Protein AF-A0A933ZG10-F1 (afdb_monomer_lite)

Structure (mmCIF, N/CA/C/O backbone):
data_AF-A0A933ZG10-F1
#
_entry.id   AF-A0A933ZG10-F1
#
loop_
_atom_site.group_PDB
_atom_site.id
_atom_site.type_symbol
_atom_site.label_atom_id
_atom_site.label_alt_id
_atom_site.label_comp_id
_atom_site.label_asym_id
_atom_site.label_entity_id
_atom_site.label_seq_id
_atom_site.pdbx_PDB_ins_code
_atom_site.Cartn_x
_atom_site.Cartn_y
_atom_site.Cartn_z
_atom_site.occupancy
_atom_site.B_iso_or_equiv
_atom_site.auth_seq_id
_atom_site.auth_comp_id
_atom_site.auth_asym_id
_atom_site.auth_atom_id
_atom_site.pdbx_PDB_model_num
ATOM 1 N N . MET A 1 1 ? -31.449 34.505 27.330 1.00 46.47 1 MET A N 1
ATOM 2 C CA . MET A 1 1 ? -30.554 34.542 26.149 1.00 46.47 1 MET A CA 1
ATOM 3 C C . MET A 1 1 ? -29.946 33.160 25.970 1.00 46.47 1 MET A C 1
ATOM 5 O O . MET A 1 1 ? -29.237 32.698 26.852 1.00 46.47 1 MET A O 1
ATOM 9 N N . SER A 1 2 ? -30.326 32.462 24.899 1.00 42.12 2 SER A N 1
ATOM 10 C CA . SER A 1 2 ? -30.166 31.006 24.764 1.00 42.12 2 SER A CA 1
ATOM 11 C C . SER A 1 2 ? -28.949 30.627 23.894 1.00 42.12 2 SER A C 1
ATOM 13 O O . SER A 1 2 ? -28.817 31.164 22.796 1.00 42.12 2 SER A O 1
ATOM 15 N N . PRO A 1 3 ? -28.085 29.679 24.312 1.00 52.00 3 PRO A N 1
ATOM 16 C CA . PRO A 1 3 ? -26.812 29.354 23.642 1.00 52.00 3 PRO A CA 1
ATOM 17 C C . PRO A 1 3 ? -26.897 28.346 22.471 1.00 52.00 3 PRO A C 1
ATOM 19 O O . PRO A 1 3 ? -25.889 27.752 22.097 1.00 52.00 3 PRO A O 1
ATOM 22 N N . ARG A 1 4 ? -28.069 28.128 21.858 1.00 55.75 4 ARG A N 1
ATOM 23 C CA . ARG A 1 4 ? -28.273 27.048 20.862 1.00 55.75 4 ARG A CA 1
ATOM 24 C C . ARG A 1 4 ? -28.038 27.426 19.388 1.00 55.75 4 ARG A C 1
ATOM 26 O O . ARG A 1 4 ? -28.060 26.544 18.539 1.00 55.75 4 ARG A O 1
ATOM 33 N N . SER A 1 5 ? -27.773 28.688 19.050 1.00 50.97 5 SER A N 1
ATOM 34 C CA . SER A 1 5 ? -27.751 29.150 17.646 1.00 50.97 5 SER A CA 1
ATOM 35 C C . SER A 1 5 ? -26.376 29.163 16.957 1.00 50.97 5 SER A C 1
ATOM 37 O O . SER A 1 5 ? -26.296 29.472 15.773 1.00 50.97 5 SER A O 1
ATOM 39 N N . ARG A 1 6 ? -25.278 28.806 17.641 1.00 54.25 6 ARG A N 1
ATOM 40 C CA . ARG A 1 6 ? -23.911 28.907 17.074 1.00 54.25 6 ARG A CA 1
ATOM 41 C C . ARG A 1 6 ? -23.423 27.664 16.313 1.00 54.25 6 ARG A C 1
ATOM 43 O O . ARG A 1 6 ? -22.343 27.701 15.733 1.00 54.25 6 ARG A O 1
ATOM 50 N N . SER A 1 7 ? -24.195 26.574 16.296 1.00 53.81 7 SER A N 1
ATOM 51 C CA . SER A 1 7 ? -23.757 25.295 15.710 1.00 53.81 7 SER A CA 1
ATOM 52 C C . SER A 1 7 ? -23.990 25.170 14.200 1.00 53.81 7 SER A C 1
ATOM 54 O O . SER A 1 7 ? -23.367 24.323 13.570 1.00 53.81 7 SER A O 1
ATOM 56 N N . LEU A 1 8 ? -24.867 25.983 13.603 1.00 47.81 8 LEU A N 1
ATOM 57 C CA . LEU A 1 8 ? -25.284 25.795 12.204 1.00 47.81 8 LEU A CA 1
ATOM 58 C C . LEU A 1 8 ? -24.439 26.592 11.196 1.00 47.81 8 LEU A C 1
ATOM 60 O O . LEU A 1 8 ? -24.302 26.182 10.048 1.00 47.81 8 LEU A O 1
ATOM 64 N N . ALA A 1 9 ? -23.781 27.675 11.622 1.00 48.12 9 ALA A N 1
ATOM 65 C CA . ALA A 1 9 ? -22.955 28.503 10.735 1.00 48.12 9 ALA A CA 1
ATOM 66 C C . ALA A 1 9 ? -21.606 27.856 10.348 1.00 48.12 9 ALA A C 1
ATOM 68 O O . ALA A 1 9 ? -20.964 28.286 9.395 1.00 48.12 9 ALA A O 1
ATOM 69 N N . ARG A 1 10 ? -21.169 26.807 11.060 1.00 49.53 10 ARG A N 1
ATOM 70 C CA . ARG A 1 10 ? -19.881 26.129 10.815 1.00 49.53 10 ARG A CA 1
ATOM 71 C C . ARG A 1 10 ? -19.940 25.026 9.755 1.00 49.53 10 ARG A C 1
ATOM 73 O O . ARG A 1 10 ? -18.889 24.578 9.312 1.00 49.53 10 ARG A O 1
ATOM 80 N N . HIS A 1 11 ? -21.129 24.610 9.322 1.00 45.16 11 HIS A N 1
ATOM 81 C CA . HIS A 1 11 ? -21.281 23.579 8.287 1.00 45.16 11 HIS A CA 1
ATOM 82 C C . HIS A 1 11 ? -21.498 24.138 6.876 1.00 45.16 11 HIS A C 1
ATOM 84 O O . HIS A 1 11 ? -21.352 23.396 5.913 1.00 45.16 11 HIS A O 1
ATOM 90 N N . LEU A 1 12 ? -21.756 25.442 6.726 1.00 44.94 12 LEU A N 1
ATOM 91 C CA . LEU A 1 12 ? -21.935 26.067 5.408 1.00 44.94 12 LEU A CA 1
ATOM 92 C C . LEU A 1 12 ? -20.636 26.599 4.778 1.00 44.94 12 LEU A C 1
ATOM 94 O O . LEU A 1 12 ? -20.591 26.796 3.571 1.00 44.94 12 LEU A O 1
ATOM 98 N N . ILE A 1 13 ? -19.554 26.765 5.547 1.00 49.66 13 ILE A N 1
ATOM 99 C CA . ILE A 1 13 ? -18.250 27.214 5.014 1.00 49.66 13 ILE A CA 1
ATOM 100 C C . ILE A 1 13 ? -17.412 26.035 4.475 1.00 49.66 13 ILE A C 1
ATOM 102 O O . ILE A 1 13 ? -16.531 26.225 3.644 1.00 49.66 13 ILE A O 1
ATOM 106 N N . ALA A 1 14 ? -17.725 24.796 4.868 1.00 46.31 14 ALA A N 1
ATOM 107 C CA . ALA A 1 14 ? -16.976 23.605 4.455 1.00 46.31 14 ALA A CA 1
ATOM 108 C C . ALA A 1 14 ? -17.297 23.108 3.027 1.00 46.31 14 ALA A C 1
ATOM 110 O O . ALA A 1 14 ? -16.574 22.265 2.508 1.00 46.31 14 ALA A O 1
ATOM 111 N N . ILE A 1 15 ? -18.350 23.623 2.380 1.00 50.34 15 ILE A N 1
ATOM 112 C CA . ILE A 1 15 ? -18.796 23.162 1.048 1.00 50.34 15 ILE A CA 1
ATOM 113 C C . ILE A 1 15 ? -18.269 24.069 -0.085 1.00 50.34 15 ILE A C 1
ATOM 115 O O . ILE A 1 15 ? -18.222 23.658 -1.239 1.00 50.34 15 ILE A O 1
ATOM 119 N N . ALA A 1 16 ? -17.789 25.280 0.220 1.00 47.53 16 ALA A N 1
ATOM 120 C CA . ALA A 1 16 ? -17.303 26.225 -0.794 1.00 47.53 16 ALA A CA 1
ATOM 121 C C . ALA A 1 16 ? -15.825 26.024 -1.202 1.00 47.53 16 ALA A C 1
ATOM 123 O O . ALA A 1 16 ? -15.352 26.690 -2.119 1.00 47.53 16 ALA A O 1
ATOM 124 N N . LEU A 1 17 ? -15.092 25.112 -0.549 1.00 49.31 17 LEU A N 1
ATOM 125 C CA . LEU A 1 17 ? -13.662 24.872 -0.800 1.00 49.31 17 LEU A CA 1
ATOM 126 C C . LEU A 1 17 ? -13.362 23.638 -1.670 1.00 49.31 17 LEU A C 1
ATOM 128 O O . LEU A 1 17 ? -12.199 23.378 -1.963 1.00 49.31 17 LEU A O 1
ATOM 132 N N . SER A 1 18 ? -14.375 22.880 -2.102 1.00 50.66 18 SER A N 1
ATOM 133 C CA . SER A 1 18 ? -14.178 21.653 -2.891 1.00 50.66 18 SER A CA 1
ATOM 134 C C . SER A 1 18 ? -14.266 21.846 -4.410 1.00 50.66 18 SER A C 1
ATOM 136 O O . SER A 1 18 ? -13.887 20.948 -5.154 1.00 50.66 18 SER A O 1
ATOM 138 N N . THR A 1 19 ? -14.730 22.998 -4.906 1.00 51.88 19 THR A N 1
ATOM 139 C CA . THR A 1 19 ? -14.911 23.257 -6.352 1.00 51.88 19 THR A CA 1
ATOM 140 C C . THR A 1 19 ? -13.756 24.007 -7.021 1.00 51.88 19 THR A C 1
ATOM 142 O O . THR A 1 19 ? -13.683 24.028 -8.246 1.00 51.88 19 THR A O 1
ATOM 145 N N . GLY A 1 20 ? -12.814 24.577 -6.261 1.00 47.03 20 GLY A N 1
ATOM 146 C CA . GLY A 1 20 ? -11.653 25.294 -6.814 1.00 47.03 20 GLY A CA 1
ATOM 147 C C . GLY A 1 20 ? -10.488 24.401 -7.268 1.00 47.03 20 GLY A C 1
ATOM 148 O O . GLY A 1 20 ? -9.624 24.861 -8.008 1.00 47.03 20 GLY A O 1
ATOM 149 N N . LEU A 1 21 ? -10.456 23.126 -6.862 1.00 50.06 21 LEU A N 1
ATOM 150 C CA . LEU A 1 21 ? -9.305 22.237 -7.088 1.00 50.06 21 LEU A CA 1
ATOM 151 C C . LEU A 1 21 ? -9.361 21.445 -8.410 1.00 50.06 21 LEU A C 1
ATOM 153 O O . LEU A 1 21 ? -8.430 20.711 -8.721 1.00 50.06 21 LEU A O 1
ATOM 157 N N . VAL A 1 22 ? -10.431 21.566 -9.202 1.00 52.78 22 VAL A N 1
ATOM 158 C CA . VAL A 1 22 ? -10.584 20.776 -10.441 1.00 52.78 22 VAL A CA 1
ATOM 159 C C . VAL A 1 22 ? -9.989 21.488 -11.668 1.00 52.78 22 VAL A C 1
ATOM 161 O O . VAL A 1 22 ? -9.555 20.823 -12.605 1.00 52.78 22 VAL A O 1
ATOM 164 N N . LEU A 1 23 ? -9.868 22.824 -11.666 1.00 50.16 23 LEU A N 1
ATOM 165 C CA . LEU A 1 23 ? -9.347 23.563 -12.832 1.00 50.16 23 LEU A CA 1
ATOM 166 C C . LEU A 1 23 ? -7.811 23.612 -12.939 1.00 50.16 23 LEU A C 1
ATOM 168 O O . LEU A 1 23 ? -7.299 23.864 -14.026 1.00 50.16 23 LEU A O 1
ATOM 172 N N . ALA A 1 24 ? -7.062 23.340 -11.867 1.00 52.91 24 ALA A N 1
ATOM 173 C CA . ALA A 1 24 ? -5.592 23.357 -11.907 1.00 52.91 24 ALA A CA 1
ATOM 174 C C . ALA A 1 24 ? -4.968 22.061 -12.469 1.00 52.91 24 ALA A C 1
ATOM 176 O O . ALA A 1 24 ? -3.786 22.045 -12.801 1.00 52.91 24 ALA A O 1
ATOM 177 N N . ALA A 1 25 ? -5.746 20.982 -12.612 1.00 54.25 25 ALA A N 1
ATOM 178 C CA . ALA A 1 25 ? -5.239 19.686 -13.073 1.00 54.25 25 ALA A CA 1
ATOM 179 C C . ALA A 1 25 ? -5.093 19.574 -14.607 1.00 54.25 25 ALA A C 1
ATOM 181 O O . ALA A 1 25 ? -4.404 18.678 -15.089 1.00 54.25 25 ALA A O 1
ATOM 182 N N . PHE A 1 26 ? -5.702 20.475 -15.390 1.00 55.44 26 PHE A N 1
ATOM 183 C CA . PHE A 1 26 ? -5.676 20.390 -16.859 1.00 55.44 26 PHE A CA 1
ATOM 184 C C . PHE A 1 26 ? -4.447 21.041 -17.511 1.00 55.44 26 PHE A C 1
ATOM 186 O O . PHE A 1 26 ? -4.030 20.600 -18.581 1.00 55.44 26 PHE A O 1
ATOM 193 N N . SER A 1 27 ? -3.802 22.019 -16.866 1.00 56.41 27 SER A N 1
ATOM 194 C CA . SER A 1 27 ? -2.610 22.679 -17.430 1.00 56.41 27 SER A CA 1
ATOM 195 C C . SER A 1 27 ? -1.353 21.796 -17.439 1.00 56.41 27 SER A C 1
ATOM 197 O O . SER A 1 27 ? -0.382 22.135 -18.107 1.00 56.41 27 SER A O 1
ATOM 199 N N . ALA A 1 28 ? -1.364 20.646 -16.755 1.00 58.34 28 ALA A N 1
ATOM 200 C CA . ALA A 1 28 ? -0.235 19.712 -16.714 1.00 58.34 28 ALA A CA 1
ATOM 201 C C . ALA A 1 28 ? -0.198 18.711 -17.891 1.00 58.34 28 ALA A C 1
ATOM 203 O O . ALA A 1 28 ? 0.723 17.904 -17.976 1.00 58.34 28 ALA A O 1
ATOM 204 N N . LEU A 1 29 ? -1.181 18.724 -18.804 1.00 56.28 29 LEU A N 1
ATOM 205 C CA . LEU A 1 29 ? -1.204 17.796 -19.947 1.00 56.28 29 LEU A CA 1
ATOM 206 C C . LEU A 1 29 ? -0.402 18.274 -21.168 1.00 56.28 29 LEU A C 1
ATOM 208 O O . LEU A 1 29 ? -0.157 17.468 -22.063 1.00 56.28 29 LEU A O 1
ATOM 212 N N . ALA A 1 30 ? -0.003 19.547 -21.223 1.00 62.62 30 ALA A N 1
ATOM 213 C CA . ALA A 1 30 ? 0.663 20.114 -22.397 1.00 62.62 30 ALA A CA 1
ATOM 214 C C . ALA A 1 30 ? 2.143 19.710 -22.532 1.00 62.62 30 ALA A C 1
ATOM 216 O O . ALA A 1 30 ? 2.690 19.818 -23.625 1.00 62.62 30 ALA A O 1
ATOM 217 N N . ASP A 1 31 ? 2.764 19.207 -21.461 1.00 63.69 31 ASP A N 1
ATOM 218 C CA . ASP A 1 31 ? 4.185 18.835 -21.430 1.00 63.69 31 ASP A CA 1
ATOM 219 C C . ASP A 1 31 ? 4.359 17.366 -21.019 1.00 63.69 31 ASP A C 1
ATOM 221 O O . ASP A 1 31 ? 5.073 17.016 -20.078 1.00 63.69 31 ASP A O 1
ATOM 225 N N . ARG A 1 32 ? 3.609 16.471 -21.678 1.00 60.62 32 ARG A N 1
ATOM 226 C CA . ARG A 1 32 ? 3.846 15.035 -21.510 1.00 60.62 32 ARG A CA 1
ATOM 227 C C . ARG A 1 32 ? 5.136 14.670 -22.244 1.00 60.62 32 ARG A C 1
ATOM 229 O O . ARG A 1 32 ? 5.211 14.929 -23.448 1.00 60.62 32 ARG A O 1
ATOM 236 N N . PRO A 1 33 ? 6.116 14.036 -21.574 1.00 70.00 33 PRO A N 1
ATOM 237 C CA . PRO A 1 33 ? 7.293 13.516 -22.254 1.00 70.00 33 PRO A CA 1
ATOM 238 C C . PRO A 1 33 ? 6.855 12.625 -23.419 1.00 70.00 33 PRO A C 1
ATOM 240 O O . PRO A 1 33 ? 6.097 11.673 -23.242 1.00 70.00 33 PRO A O 1
ATOM 243 N N . SER A 1 34 ? 7.292 12.981 -24.625 1.00 82.06 34 SER A N 1
ATOM 244 C CA . SER A 1 34 ? 6.838 12.346 -25.865 1.00 82.06 34 SER A CA 1
ATOM 245 C C . SER A 1 34 ? 7.538 11.019 -26.165 1.00 82.06 34 SER A C 1
ATOM 247 O O . SER A 1 34 ? 7.117 10.310 -27.076 1.00 82.06 34 SER A O 1
ATOM 249 N N . SER A 1 35 ? 8.585 10.669 -25.410 1.00 94.94 35 SER A N 1
ATOM 250 C CA . SER A 1 35 ? 9.332 9.419 -25.560 1.00 94.94 35 SER A CA 1
ATOM 251 C C . SER A 1 35 ? 9.267 8.557 -24.302 1.00 94.94 35 SER A C 1
ATOM 253 O O . SER A 1 35 ? 9.292 9.066 -23.177 1.00 94.94 35 SER A O 1
ATOM 255 N N . ASP A 1 36 ? 9.252 7.237 -24.493 1.00 96.62 36 ASP A N 1
ATOM 256 C CA . ASP A 1 36 ? 9.254 6.267 -23.392 1.00 96.62 36 ASP A CA 1
ATOM 257 C C . ASP A 1 36 ? 10.489 6.426 -22.501 1.00 96.62 36 ASP A C 1
ATOM 259 O O . ASP A 1 36 ? 10.386 6.350 -21.277 1.00 96.62 36 ASP A O 1
ATOM 263 N N . ARG A 1 37 ? 11.641 6.776 -23.091 1.00 97.44 37 ARG A N 1
ATOM 264 C CA . ARG A 1 37 ? 12.846 7.159 -22.348 1.00 97.44 37 ARG A CA 1
ATOM 265 C C . ARG A 1 37 ? 12.592 8.315 -21.387 1.00 97.44 37 ARG A C 1
ATOM 267 O O . ARG A 1 37 ? 12.953 8.219 -20.216 1.00 97.44 37 ARG A O 1
ATOM 274 N N . ALA A 1 38 ? 11.999 9.408 -21.868 1.00 96.31 38 ALA A N 1
ATOM 275 C CA . ALA A 1 38 ? 11.756 10.582 -21.041 1.00 96.31 38 ALA A CA 1
ATOM 276 C C . ALA A 1 38 ? 10.789 10.251 -19.890 1.00 96.31 38 ALA A C 1
ATOM 278 O O . ALA A 1 38 ? 11.091 10.583 -18.743 1.00 96.31 38 ALA A O 1
ATOM 279 N N . VAL A 1 39 ? 9.719 9.489 -20.159 1.00 96.06 39 VAL A N 1
ATOM 280 C CA . VAL A 1 39 ? 8.801 8.968 -19.125 1.00 96.06 39 VAL A CA 1
ATOM 281 C C . VAL A 1 39 ? 9.558 8.131 -18.085 1.00 96.06 39 VAL A C 1
ATOM 283 O O . VAL A 1 39 ? 9.482 8.416 -16.890 1.00 96.06 39 VAL A O 1
ATOM 286 N N . ALA A 1 40 ? 10.336 7.133 -18.520 1.00 96.94 40 ALA A N 1
ATOM 287 C CA . ALA A 1 40 ? 11.081 6.245 -17.627 1.00 96.94 40 ALA A CA 1
ATOM 288 C C . ALA A 1 40 ? 12.062 7.023 -16.736 1.00 96.94 40 ALA A C 1
ATOM 290 O O . ALA A 1 40 ? 12.108 6.816 -15.524 1.00 96.94 40 ALA A O 1
ATOM 291 N N . THR A 1 41 ? 12.823 7.961 -17.313 1.00 97.31 41 THR A N 1
ATOM 292 C CA . THR A 1 41 ? 13.775 8.790 -16.554 1.00 97.31 41 THR A CA 1
ATOM 293 C C . THR A 1 41 ? 13.090 9.712 -15.549 1.00 97.31 41 THR A C 1
ATOM 295 O O . THR A 1 41 ? 13.590 9.860 -14.435 1.00 97.31 41 THR A O 1
ATOM 298 N N . GLN A 1 42 ? 11.935 10.286 -15.902 1.00 96.00 42 GLN A N 1
ATOM 299 C CA . GLN A 1 42 ? 11.152 11.122 -14.996 1.00 96.00 42 GLN A CA 1
ATOM 300 C C . GLN A 1 42 ? 10.665 10.313 -13.789 1.00 96.00 42 GLN A C 1
ATOM 302 O O . GLN A 1 42 ? 10.849 10.751 -12.655 1.00 96.00 42 GLN A O 1
ATOM 307 N N . ILE A 1 43 ? 10.104 9.120 -14.019 1.00 96.19 43 ILE A N 1
ATOM 308 C CA . ILE A 1 43 ? 9.655 8.223 -12.945 1.00 96.19 43 ILE A CA 1
ATOM 309 C C . ILE A 1 43 ? 10.834 7.822 -12.048 1.00 96.19 43 ILE A C 1
ATOM 311 O O . ILE A 1 43 ? 10.736 7.885 -10.824 1.00 96.19 43 ILE A O 1
ATOM 315 N N . LEU A 1 44 ? 11.978 7.454 -12.635 1.00 97.12 44 LEU A N 1
ATOM 316 C CA . LEU A 1 44 ? 13.173 7.092 -11.868 1.00 97.12 44 LEU A CA 1
ATOM 317 C C . LEU A 1 44 ? 13.695 8.254 -11.011 1.00 97.12 44 LEU A C 1
ATOM 319 O O . LEU A 1 44 ? 14.122 8.020 -9.882 1.00 97.12 44 LEU A O 1
ATOM 323 N N . ALA A 1 45 ? 13.646 9.490 -11.516 1.00 96.31 45 ALA A N 1
ATOM 324 C CA . ALA A 1 45 ? 14.043 10.679 -10.762 1.00 96.31 45 ALA A CA 1
ATOM 325 C C . ALA A 1 45 ? 13.077 10.988 -9.605 1.00 96.31 45 ALA A C 1
ATOM 327 O O . ALA A 1 45 ? 13.523 11.344 -8.511 1.00 96.31 45 ALA A O 1
ATOM 328 N N . GLN A 1 46 ? 11.769 10.809 -9.821 1.00 95.25 46 GLN A N 1
ATOM 329 C CA . GLN A 1 46 ? 10.755 10.926 -8.768 1.00 95.25 46 GLN A CA 1
ATOM 330 C C . GLN A 1 46 ? 11.018 9.905 -7.653 1.00 95.25 46 GLN A C 1
ATOM 332 O O . GLN A 1 46 ? 11.243 10.295 -6.510 1.00 95.25 46 GLN A O 1
ATOM 337 N N . LEU A 1 47 ? 11.142 8.619 -8.004 1.00 95.56 47 LEU A N 1
ATOM 338 C CA . LEU A 1 47 ? 11.396 7.537 -7.043 1.00 95.56 47 LEU A CA 1
ATOM 339 C C . LEU A 1 47 ? 12.743 7.662 -6.315 1.00 95.56 47 LEU A C 1
ATOM 341 O O . LEU A 1 47 ? 12.890 7.156 -5.208 1.00 95.56 47 LEU A O 1
ATOM 345 N N . GLN A 1 48 ? 13.741 8.309 -6.921 1.00 95.06 48 GLN A N 1
ATOM 346 C CA . GLN A 1 48 ? 15.025 8.574 -6.267 1.00 95.06 48 GLN A CA 1
ATOM 347 C C . GLN A 1 48 ? 14.948 9.719 -5.246 1.00 95.06 48 GLN A C 1
ATOM 349 O O . GLN A 1 48 ? 15.738 9.744 -4.302 1.00 95.06 48 GLN A O 1
ATOM 354 N N . SER A 1 49 ? 14.027 10.665 -5.437 1.00 93.00 49 SER A N 1
ATOM 355 C CA . SER A 1 49 ? 13.831 11.798 -4.524 1.00 93.00 49 SER A CA 1
ATOM 356 C C . SER A 1 49 ? 13.058 11.391 -3.264 1.00 93.00 49 SER A C 1
ATOM 358 O O . SER A 1 49 ? 13.216 12.007 -2.207 1.00 93.00 49 SER A O 1
ATOM 360 N N . ASP A 1 50 ? 12.272 10.320 -3.355 1.00 88.25 50 ASP A N 1
ATOM 361 C CA . ASP A 1 50 ? 11.501 9.786 -2.242 1.00 88.25 50 ASP A CA 1
ATOM 362 C C . ASP A 1 50 ? 12.392 8.976 -1.288 1.00 88.25 50 ASP A C 1
ATOM 364 O O . ASP A 1 50 ? 12.752 7.826 -1.529 1.00 88.25 50 ASP A O 1
ATOM 368 N N . SER A 1 51 ? 12.700 9.552 -0.125 1.00 79.69 51 SER A N 1
ATOM 369 C CA . SER A 1 51 ? 13.433 8.892 0.976 1.00 79.69 51 SER A CA 1
ATOM 370 C C . SER A 1 51 ? 12.545 7.941 1.805 1.00 79.69 51 SER A C 1
ATOM 372 O O . SER A 1 51 ? 12.748 7.733 3.001 1.00 79.69 51 SER A O 1
ATOM 374 N N . SER A 1 52 ? 11.538 7.356 1.156 1.00 84.94 52 SER A N 1
ATOM 375 C CA . SER A 1 52 ? 10.492 6.540 1.768 1.00 84.94 52 SER A CA 1
ATOM 376 C C . SER A 1 52 ? 11.015 5.164 2.224 1.00 84.94 52 SER A C 1
ATOM 378 O O . SER A 1 52 ? 11.892 4.590 1.570 1.00 84.94 52 SER A O 1
ATOM 380 N N . PRO A 1 53 ? 10.445 4.552 3.288 1.00 90.06 53 PRO A N 1
ATOM 381 C CA . PRO A 1 53 ? 10.707 3.151 3.663 1.00 90.06 53 PRO A CA 1
ATOM 382 C C . PRO A 1 53 ? 10.450 2.141 2.528 1.00 90.06 53 PRO A C 1
ATOM 384 O O . PRO A 1 53 ? 10.878 0.991 2.605 1.00 90.06 53 PRO A O 1
ATOM 387 N N . VAL A 1 54 ? 9.774 2.575 1.464 1.00 93.75 54 VAL A N 1
ATOM 388 C CA . VAL A 1 54 ? 9.456 1.814 0.253 1.00 93.75 54 VAL A CA 1
ATOM 389 C C . VAL A 1 54 ? 10.676 1.617 -0.671 1.00 93.75 54 VAL A C 1
ATOM 391 O O . VAL A 1 54 ? 10.649 0.749 -1.544 1.00 93.75 54 VAL A O 1
ATOM 394 N N . ALA A 1 55 ? 11.780 2.348 -0.455 1.00 94.56 55 ALA A N 1
ATOM 395 C CA . ALA A 1 55 ? 12.968 2.330 -1.318 1.00 94.56 55 ALA A CA 1
ATOM 396 C C . ALA A 1 55 ? 13.541 0.921 -1.578 1.00 94.56 55 ALA A C 1
ATOM 398 O O . ALA A 1 55 ? 13.976 0.613 -2.688 1.00 94.56 55 ALA A O 1
ATOM 399 N N . SER A 1 56 ? 13.515 0.033 -0.578 1.00 95.19 56 SER A N 1
ATOM 400 C CA . SER A 1 56 ? 14.003 -1.344 -0.730 1.00 95.19 56 SER A CA 1
ATOM 401 C C . SER A 1 56 ? 13.085 -2.206 -1.604 1.00 95.19 56 SER A C 1
ATOM 403 O O . SER A 1 56 ? 13.577 -3.028 -2.377 1.00 95.19 56 SER A O 1
ATOM 405 N N . ALA A 1 57 ? 11.767 -1.996 -1.536 1.00 96.38 57 ALA A N 1
ATOM 406 C CA . ALA A 1 57 ? 10.786 -2.741 -2.320 1.00 96.38 57 ALA A CA 1
ATOM 407 C C . ALA A 1 57 ? 10.865 -2.394 -3.816 1.00 96.38 57 ALA A C 1
ATOM 409 O O . ALA A 1 57 ? 10.724 -3.271 -4.668 1.00 96.38 57 ALA A O 1
ATOM 410 N N . VAL A 1 58 ? 11.164 -1.133 -4.141 1.00 97.38 58 VAL A N 1
ATOM 411 C CA . VAL A 1 58 ? 11.296 -0.657 -5.531 1.00 97.38 58 VAL A CA 1
ATOM 412 C C . VAL A 1 58 ? 12.701 -0.831 -6.114 1.00 97.38 58 VAL A C 1
ATOM 414 O O . VAL A 1 58 ? 12.917 -0.568 -7.298 1.00 97.38 58 VAL A O 1
ATOM 417 N N . ALA A 1 59 ? 13.675 -1.302 -5.331 1.00 96.62 59 ALA A N 1
ATOM 418 C CA . ALA A 1 59 ? 15.070 -1.406 -5.765 1.00 96.62 59 ALA A CA 1
ATOM 419 C C . ALA A 1 59 ? 15.245 -2.300 -7.005 1.00 96.62 59 ALA A C 1
ATOM 421 O O . ALA A 1 59 ? 15.969 -1.952 -7.935 1.00 96.62 59 ALA A O 1
ATOM 422 N N . ARG A 1 60 ? 14.555 -3.445 -7.054 1.00 97.62 60 ARG A N 1
ATOM 423 C CA . ARG A 1 60 ? 14.620 -4.352 -8.208 1.00 97.62 60 ARG A CA 1
ATOM 424 C C . ARG A 1 60 ? 14.064 -3.714 -9.493 1.00 97.62 60 ARG A C 1
ATOM 426 O O . ARG A 1 60 ? 14.834 -3.618 -10.445 1.00 97.62 60 ARG A O 1
ATOM 433 N N . PRO A 1 61 ? 12.791 -3.279 -9.561 1.00 97.88 61 PRO A N 1
ATOM 434 C CA . PRO A 1 61 ? 12.242 -2.730 -10.802 1.00 97.88 61 PRO A CA 1
ATOM 435 C C . PRO A 1 61 ? 12.961 -1.445 -11.247 1.00 97.88 61 PRO A C 1
ATOM 437 O O . PRO A 1 61 ? 13.196 -1.264 -12.439 1.00 97.88 61 PRO A O 1
ATOM 440 N N . THR A 1 62 ? 13.426 -0.602 -10.315 1.00 97.81 62 THR A N 1
ATOM 441 C CA . THR A 1 62 ? 14.237 0.580 -10.672 1.00 97.81 62 THR A CA 1
ATOM 442 C C . THR A 1 62 ? 15.599 0.211 -11.271 1.00 97.81 62 THR A C 1
ATOM 444 O O . THR A 1 62 ? 16.054 0.874 -12.204 1.00 97.81 62 THR A O 1
ATOM 447 N N . ASN A 1 63 ? 16.250 -0.854 -10.794 1.00 98.12 63 ASN A N 1
ATOM 448 C CA . ASN A 1 63 ? 17.496 -1.346 -11.387 1.00 98.12 63 ASN A CA 1
ATOM 449 C C . ASN A 1 63 ? 17.278 -1.942 -12.786 1.00 98.12 63 ASN A C 1
ATOM 451 O O . ASN A 1 63 ? 18.071 -1.663 -13.684 1.00 98.12 63 ASN A O 1
ATOM 455 N N . GLU A 1 64 ? 16.199 -2.701 -12.992 1.00 98.44 64 GLU A N 1
ATOM 456 C CA . GLU A 1 64 ? 15.846 -3.257 -14.308 1.00 98.44 64 GLU A CA 1
ATOM 457 C C . GLU A 1 64 ? 15.535 -2.156 -15.330 1.00 98.44 64 GLU A C 1
ATOM 459 O O . GLU A 1 64 ? 16.034 -2.196 -16.456 1.00 98.44 64 GLU A O 1
ATOM 464 N N . ALA A 1 65 ? 14.803 -1.113 -14.923 1.00 98.25 65 ALA A N 1
ATOM 465 C CA . ALA A 1 65 ? 14.543 0.054 -15.764 1.00 98.25 65 ALA A CA 1
ATOM 466 C C . ALA A 1 65 ? 15.847 0.746 -16.205 1.00 98.25 65 ALA A C 1
ATOM 468 O O . ALA A 1 65 ? 16.045 1.011 -17.392 1.00 98.25 65 ALA A O 1
ATOM 469 N N . ARG A 1 66 ? 16.786 0.983 -15.274 1.00 98.50 66 ARG A N 1
ATOM 470 C CA . ARG A 1 66 ? 18.106 1.562 -15.597 1.00 98.50 66 ARG A CA 1
ATOM 471 C C . ARG A 1 66 ? 18.922 0.657 -16.523 1.00 98.50 66 ARG A C 1
ATOM 473 O O . ARG A 1 66 ? 19.560 1.151 -17.449 1.00 98.50 66 ARG A O 1
ATOM 480 N N . ALA A 1 67 ? 18.894 -0.656 -16.300 1.00 98.50 67 ALA A N 1
ATOM 481 C CA . ALA A 1 67 ? 19.596 -1.620 -17.143 1.00 98.50 67 ALA A CA 1
ATOM 482 C C . ALA A 1 67 ? 19.011 -1.681 -18.566 1.00 98.50 67 ALA A C 1
ATOM 484 O O . ALA A 1 67 ? 19.755 -1.828 -19.536 1.00 98.50 67 ALA A O 1
ATOM 485 N N . ALA A 1 68 ? 17.691 -1.554 -18.714 1.00 98.38 68 ALA A N 1
ATOM 486 C CA . ALA A 1 68 ? 17.038 -1.446 -20.015 1.00 98.38 68 ALA A CA 1
ATOM 487 C C . ALA A 1 68 ? 17.438 -0.153 -20.749 1.00 98.38 68 ALA A C 1
ATOM 489 O O . ALA A 1 68 ? 17.822 -0.235 -21.914 1.00 98.38 68 ALA A O 1
ATOM 490 N N . LEU A 1 69 ? 17.478 0.999 -20.063 1.00 98.50 69 LEU A N 1
ATOM 491 C CA . LEU A 1 69 ? 17.972 2.262 -20.640 1.00 98.50 69 LEU A CA 1
ATOM 492 C C . LEU A 1 69 ? 1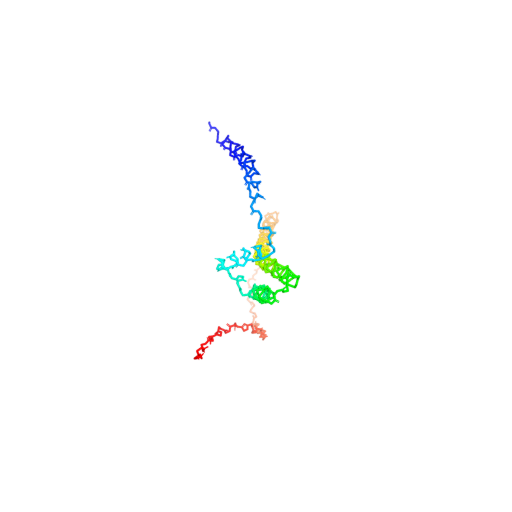9.429 2.163 -21.109 1.00 98.50 69 LEU A C 1
ATOM 494 O O . LEU A 1 69 ? 19.739 2.559 -22.227 1.00 98.50 69 LEU A O 1
ATOM 498 N N . ALA A 1 70 ? 20.311 1.568 -20.302 1.00 98.50 70 ALA A N 1
ATOM 499 C CA . ALA A 1 70 ? 21.708 1.375 -20.688 1.00 98.50 70 ALA A CA 1
ATOM 500 C C . ALA A 1 70 ? 21.849 0.475 -21.932 1.00 98.50 70 ALA A C 1
ATOM 502 O O . ALA A 1 70 ? 22.694 0.713 -22.794 1.00 98.50 70 ALA A O 1
ATOM 503 N N . ARG A 1 71 ? 21.004 -0.558 -22.062 1.00 98.50 71 ARG A N 1
ATOM 504 C CA . ARG A 1 71 ? 20.956 -1.385 -23.277 1.00 98.50 71 ARG A CA 1
ATOM 505 C C . ARG A 1 71 ? 20.403 -0.613 -24.475 1.00 98.50 71 ARG A C 1
ATOM 507 O O . ARG A 1 71 ? 20.914 -0.804 -25.575 1.00 98.50 71 ARG A O 1
ATOM 514 N N . ALA A 1 72 ? 19.407 0.250 -24.272 1.00 98.12 72 ALA A N 1
ATOM 515 C CA . ALA A 1 72 ? 18.887 1.118 -25.325 1.00 98.12 72 ALA A CA 1
ATOM 516 C C . ALA A 1 72 ? 19.981 2.058 -25.854 1.00 98.12 72 ALA A C 1
ATOM 518 O O . ALA A 1 72 ? 20.158 2.156 -27.064 1.00 98.12 72 ALA A O 1
ATOM 519 N N . ASP A 1 73 ? 20.779 2.660 -24.964 1.00 98.19 73 ASP A N 1
ATOM 520 C CA . ASP A 1 73 ? 21.924 3.503 -25.336 1.00 98.19 73 ASP A CA 1
ATOM 521 C C . ASP A 1 73 ? 22.943 2.749 -26.201 1.00 98.19 73 ASP A C 1
ATOM 523 O O . ASP A 1 73 ? 23.396 3.260 -27.228 1.00 98.19 73 ASP A O 1
ATOM 527 N N . ASN A 1 74 ? 23.250 1.500 -25.841 1.00 98.38 74 ASN A N 1
ATOM 528 C CA . ASN A 1 74 ? 24.138 0.652 -26.638 1.00 98.38 74 ASN A CA 1
ATOM 529 C C . ASN A 1 74 ? 23.552 0.331 -28.025 1.00 98.38 74 ASN A C 1
ATOM 531 O O . ASN A 1 74 ? 24.291 0.334 -29.008 1.00 98.38 74 ASN A O 1
ATOM 535 N N . ALA A 1 75 ? 22.241 0.088 -28.124 1.00 97.88 75 ALA A N 1
ATOM 536 C CA . ALA A 1 75 ? 21.569 -0.158 -29.402 1.00 97.88 75 ALA A CA 1
ATOM 537 C C . ALA A 1 75 ? 21.561 1.091 -30.305 1.00 97.88 75 ALA A C 1
ATOM 539 O O . ALA A 1 75 ? 21.783 0.983 -31.511 1.00 97.88 75 ALA A O 1
ATOM 540 N N . VAL A 1 76 ? 21.390 2.289 -29.728 1.00 97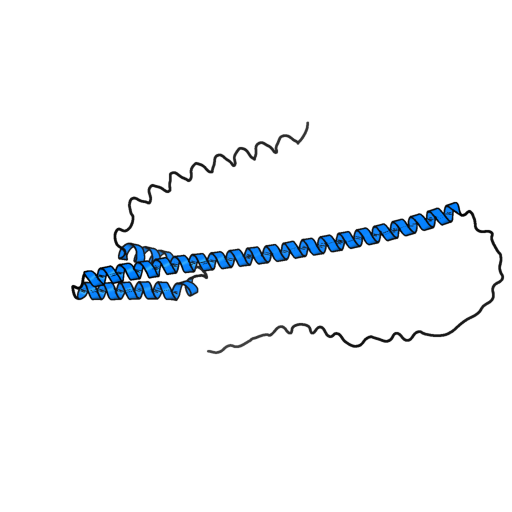.94 76 VAL A N 1
ATOM 541 C CA . VAL A 1 76 ? 21.545 3.559 -30.462 1.00 97.94 76 VAL A CA 1
ATOM 542 C C . VAL A 1 76 ? 22.970 3.693 -30.997 1.00 97.94 76 VAL A C 1
ATOM 544 O O . VAL A 1 76 ? 23.154 4.006 -32.173 1.00 97.94 76 VAL A O 1
ATOM 547 N N . ALA A 1 77 ? 23.978 3.410 -30.166 1.00 98.06 77 ALA A N 1
ATOM 548 C CA . ALA A 1 77 ? 25.383 3.489 -30.560 1.00 98.06 77 ALA A CA 1
ATOM 549 C C . ALA A 1 77 ? 25.754 2.498 -31.680 1.00 98.06 77 ALA A C 1
ATOM 551 O O . ALA A 1 77 ? 26.621 2.803 -32.497 1.00 98.06 77 ALA A O 1
ATOM 552 N N . SER A 1 78 ? 25.087 1.341 -31.759 1.00 98.31 78 SER A N 1
ATOM 553 C CA . SER A 1 78 ? 25.274 0.369 -32.845 1.00 98.31 78 SER A CA 1
ATOM 554 C C . SER A 1 78 ? 24.420 0.644 -34.090 1.00 98.31 78 SER A C 1
ATOM 556 O O . SER A 1 78 ? 24.489 -0.124 -35.047 1.00 98.31 78 SER A O 1
ATOM 558 N N . GLY A 1 79 ? 23.600 1.702 -34.093 1.00 98.00 79 GLY A N 1
ATOM 559 C CA . GLY A 1 79 ? 22.703 2.045 -35.202 1.00 98.00 79 GLY A CA 1
ATOM 560 C C . GLY A 1 79 ? 21.409 1.220 -35.269 1.00 98.00 79 GLY A C 1
ATOM 561 O O . GLY A 1 79 ? 20.667 1.335 -36.244 1.00 98.00 79 GLY A O 1
ATOM 562 N N . ASP A 1 80 ? 21.102 0.417 -34.246 1.00 98.38 80 ASP A N 1
ATOM 563 C CA . ASP A 1 80 ? 19.876 -0.386 -34.166 1.00 98.38 80 ASP A CA 1
ATOM 564 C C . ASP A 1 80 ? 18.745 0.402 -33.483 1.00 98.38 80 ASP A C 1
ATOM 566 O O . ASP A 1 80 ? 18.405 0.219 -32.309 1.00 98.38 80 ASP A O 1
ATOM 570 N N . ALA A 1 81 ? 18.153 1.323 -34.245 1.00 96.94 81 ALA A N 1
ATOM 571 C CA . ALA A 1 81 ? 17.115 2.224 -33.747 1.00 96.94 81 ALA A CA 1
ATOM 572 C C . ALA A 1 81 ? 15.811 1.508 -33.346 1.00 96.94 81 ALA A C 1
ATOM 574 O O . ALA A 1 81 ? 15.073 2.008 -32.494 1.00 96.94 81 ALA A O 1
ATOM 575 N N . VAL A 1 82 ? 15.499 0.358 -33.956 1.00 97.44 82 VAL A N 1
ATOM 576 C CA . VAL A 1 82 ? 14.277 -0.400 -33.642 1.00 97.44 82 VAL A CA 1
ATOM 577 C C . VAL A 1 82 ? 14.417 -1.055 -32.274 1.00 97.44 82 VAL A C 1
ATOM 579 O O . VAL A 1 82 ? 13.541 -0.888 -31.425 1.00 97.44 82 VAL A O 1
ATOM 582 N N . ASN A 1 83 ? 15.534 -1.741 -32.029 1.00 97.75 83 ASN A N 1
ATOM 583 C CA . ASN A 1 83 ? 15.799 -2.366 -30.738 1.00 97.75 83 ASN A CA 1
ATOM 584 C C . ASN A 1 83 ? 15.941 -1.327 -29.615 1.00 97.75 83 ASN A C 1
ATOM 586 O O . ASN A 1 83 ? 15.413 -1.532 -28.524 1.00 97.75 83 ASN A O 1
ATOM 590 N N . ALA A 1 84 ? 16.567 -0.176 -29.891 1.00 97.94 84 ALA A N 1
ATOM 591 C CA . ALA A 1 84 ? 16.637 0.930 -28.937 1.00 97.94 84 ALA A CA 1
ATOM 592 C C . ALA A 1 84 ? 15.244 1.358 -28.444 1.00 97.94 84 ALA A C 1
ATOM 594 O O . ALA A 1 84 ? 15.016 1.410 -27.239 1.00 97.94 84 ALA A 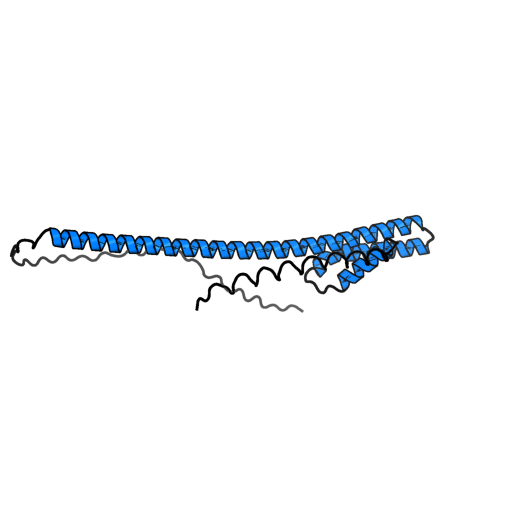O 1
ATOM 595 N N . ARG A 1 85 ? 14.284 1.574 -29.357 1.00 97.06 85 ARG A N 1
ATOM 596 C CA . ARG A 1 85 ? 12.902 1.943 -28.994 1.00 97.06 85 ARG A CA 1
ATOM 597 C C . ARG A 1 85 ? 12.195 0.865 -28.170 1.00 97.06 85 ARG A C 1
ATOM 599 O O . ARG A 1 85 ? 11.500 1.197 -27.216 1.00 97.06 85 ARG A O 1
ATOM 606 N N . LEU A 1 86 ? 12.383 -0.415 -28.501 1.00 97.81 86 LEU A N 1
ATOM 607 C CA . LEU A 1 86 ? 11.812 -1.521 -27.717 1.00 97.81 86 LEU A CA 1
ATOM 608 C C . LEU A 1 86 ? 12.379 -1.554 -26.290 1.00 97.81 86 LEU A C 1
ATOM 610 O O . LEU A 1 86 ? 11.638 -1.772 -25.333 1.00 97.81 86 LEU A O 1
ATOM 614 N N . LEU A 1 87 ? 13.682 -1.310 -26.136 1.00 98.31 87 LEU A N 1
ATOM 615 C CA . LEU A 1 87 ? 14.344 -1.256 -24.833 1.00 98.31 87 LEU A CA 1
ATOM 616 C C . LEU A 1 87 ? 13.938 -0.018 -24.020 1.00 98.31 87 LEU A C 1
ATOM 618 O O . LEU A 1 87 ? 13.817 -0.119 -22.800 1.00 98.31 87 LEU A O 1
ATOM 622 N N . GLU A 1 88 ? 13.683 1.122 -24.667 1.00 98.00 88 GLU A N 1
ATOM 623 C CA . GLU A 1 88 ? 13.098 2.307 -24.022 1.00 98.00 88 GLU A CA 1
ATOM 624 C C . GLU A 1 88 ? 11.672 2.033 -23.520 1.00 98.00 88 GLU A C 1
ATOM 626 O O . GLU A 1 88 ? 11.360 2.362 -22.374 1.00 98.00 88 GLU A O 1
ATOM 631 N N . GLY A 1 89 ? 10.838 1.365 -24.325 1.00 96.75 89 GLY A N 1
ATOM 632 C CA . GLY A 1 89 ? 9.509 0.905 -23.906 1.00 96.75 89 GLY A CA 1
ATOM 633 C C . GLY A 1 89 ? 9.576 -0.047 -22.707 1.00 96.75 89 GLY A C 1
ATOM 634 O O . GLY A 1 89 ? 8.900 0.166 -21.703 1.00 96.75 89 GLY A O 1
ATOM 635 N N . LEU A 1 90 ? 10.479 -1.033 -22.745 1.00 98.38 90 LEU A N 1
ATOM 636 C CA . LEU A 1 90 ? 10.712 -1.947 -21.622 1.00 98.38 90 LEU A CA 1
ATOM 637 C C . LEU A 1 90 ? 11.175 -1.205 -20.356 1.00 98.38 90 LEU A C 1
ATOM 639 O O . LEU A 1 90 ? 10.753 -1.534 -19.249 1.00 98.38 90 LEU A O 1
ATOM 643 N N . ALA A 1 91 ? 12.045 -0.201 -20.495 1.00 98.19 91 ALA A N 1
ATOM 644 C CA . ALA A 1 91 ? 12.483 0.611 -19.363 1.00 98.19 91 ALA A CA 1
ATOM 645 C C . ALA A 1 91 ? 11.318 1.362 -18.711 1.00 98.19 91 ALA A C 1
ATOM 647 O O . ALA A 1 91 ? 11.251 1.443 -17.482 1.00 98.19 91 ALA A O 1
ATOM 648 N N . ARG A 1 92 ? 10.398 1.888 -19.526 1.00 97.81 92 ARG A N 1
ATOM 649 C CA . ARG A 1 92 ? 9.176 2.533 -19.049 1.00 97.81 92 ARG A CA 1
ATOM 650 C C . ARG A 1 92 ? 8.284 1.557 -18.288 1.00 97.81 92 ARG A C 1
ATOM 652 O O . ARG A 1 92 ? 7.871 1.895 -17.185 1.00 97.81 92 ARG A O 1
ATOM 659 N N . GLU A 1 93 ? 8.041 0.359 -18.814 1.00 98.50 93 GLU A N 1
ATOM 660 C CA . GLU A 1 93 ? 7.228 -0.658 -18.128 1.00 98.50 93 GLU A CA 1
ATOM 661 C C . GLU A 1 93 ? 7.810 -1.031 -16.755 1.00 98.50 93 GLU A C 1
ATOM 663 O O . GLU A 1 93 ? 7.085 -1.097 -15.762 1.00 98.50 93 GLU A O 1
ATOM 668 N N . TRP A 1 94 ? 9.133 -1.204 -16.653 1.00 98.50 94 TRP A N 1
ATOM 669 C CA . TRP A 1 94 ? 9.789 -1.448 -15.362 1.00 98.50 94 TRP A CA 1
ATOM 670 C C . TRP A 1 94 ? 9.676 -0.262 -14.399 1.00 98.50 94 TRP A C 1
ATOM 672 O O . TRP A 1 94 ? 9.530 -0.464 -13.191 1.00 98.50 94 TRP A O 1
ATOM 682 N N . ALA A 1 95 ? 9.744 0.968 -14.910 1.00 98.06 95 ALA A N 1
ATOM 683 C CA . ALA A 1 95 ? 9.569 2.167 -14.101 1.00 98.06 95 ALA A CA 1
ATOM 684 C C . ALA A 1 95 ? 8.120 2.300 -13.593 1.00 98.06 95 ALA A C 1
ATOM 686 O O . ALA A 1 95 ? 7.912 2.573 -12.413 1.00 98.06 95 ALA A O 1
ATOM 687 N N . GLU A 1 96 ? 7.121 2.038 -14.438 1.00 97.62 96 GLU A N 1
ATOM 688 C CA . GLU A 1 96 ? 5.705 1.996 -14.045 1.00 97.62 96 GLU A CA 1
ATOM 689 C C . GLU A 1 96 ? 5.451 0.887 -13.007 1.00 97.62 96 GLU A C 1
ATOM 691 O O . GLU A 1 96 ? 4.828 1.140 -11.974 1.00 97.62 96 GLU A O 1
ATOM 696 N N . LEU A 1 97 ? 6.046 -0.299 -13.185 1.00 98.25 97 LEU A N 1
ATOM 697 C CA . LEU A 1 97 ? 5.988 -1.372 -12.188 1.00 98.25 97 LEU A CA 1
ATOM 698 C C . LEU A 1 97 ? 6.594 -0.950 -10.841 1.00 98.25 97 LEU A C 1
ATOM 700 O O . LEU A 1 97 ? 6.074 -1.331 -9.793 1.00 98.25 97 LEU A O 1
ATOM 704 N N . ALA A 1 98 ? 7.674 -0.162 -10.831 1.00 97.44 98 ALA A N 1
ATOM 705 C CA . ALA A 1 98 ? 8.225 0.374 -9.587 1.00 97.44 98 ALA A CA 1
ATOM 706 C C . ALA A 1 98 ? 7.218 1.281 -8.856 1.00 97.44 98 ALA A C 1
ATOM 708 O O . ALA A 1 98 ? 7.100 1.189 -7.634 1.00 97.44 98 ALA A O 1
ATOM 709 N N . VAL A 1 99 ? 6.458 2.105 -9.588 1.00 97.25 99 VAL A N 1
ATOM 710 C CA . VAL A 1 99 ? 5.391 2.949 -9.020 1.00 97.25 99 VAL A CA 1
ATOM 711 C C . VAL A 1 99 ? 4.260 2.097 -8.447 1.00 97.25 99 VAL A C 1
ATOM 713 O O . VAL A 1 99 ? 3.796 2.354 -7.335 1.00 97.25 99 VAL A O 1
ATOM 716 N N . ASP A 1 100 ? 3.833 1.056 -9.159 1.00 97.69 100 ASP A N 1
ATOM 717 C CA . ASP A 1 100 ? 2.768 0.172 -8.680 1.00 97.69 100 ASP A CA 1
ATOM 718 C C . ASP A 1 100 ? 3.198 -0.642 -7.453 1.00 97.69 100 ASP A C 1
ATOM 720 O O . ASP A 1 100 ? 2.423 -0.785 -6.503 1.00 97.69 100 ASP A O 1
ATOM 724 N N . VAL A 1 101 ? 4.452 -1.108 -7.413 1.00 97.25 101 VAL A N 1
ATOM 725 C CA . VAL A 1 101 ? 5.035 -1.724 -6.213 1.00 97.25 101 VAL A CA 1
ATOM 726 C C . VAL A 1 101 ? 5.022 -0.732 -5.056 1.00 97.25 101 VAL A C 1
ATOM 728 O O . VAL A 1 101 ? 4.589 -1.105 -3.964 1.00 97.25 101 VAL A O 1
ATOM 731 N N . ALA A 1 102 ? 5.422 0.522 -5.280 1.00 96.62 102 ALA A N 1
ATOM 732 C CA . ALA A 1 102 ? 5.408 1.535 -4.233 1.00 96.62 102 ALA A CA 1
ATOM 733 C C . ALA A 1 102 ? 4.004 1.753 -3.655 1.00 96.62 102 ALA A C 1
ATOM 735 O O . ALA A 1 102 ? 3.802 1.604 -2.448 1.00 96.62 102 ALA A O 1
ATOM 736 N N . ARG A 1 103 ? 3.016 1.972 -4.532 1.00 96.31 103 ARG A N 1
ATOM 737 C CA . ARG A 1 103 ? 1.604 2.129 -4.157 1.00 96.31 103 ARG A CA 1
ATOM 738 C C . ARG A 1 103 ? 1.074 0.909 -3.402 1.00 96.31 103 ARG A C 1
ATOM 740 O O . ARG A 1 103 ? 0.306 1.047 -2.452 1.00 96.31 103 ARG A O 1
ATOM 747 N N . SER A 1 104 ? 1.479 -0.298 -3.804 1.00 97.00 104 SER A N 1
ATOM 748 C CA . SER A 1 104 ? 1.060 -1.530 -3.128 1.00 97.00 104 SER A CA 1
ATOM 749 C C . SER A 1 104 ? 1.588 -1.616 -1.693 1.00 97.00 104 SER A C 1
ATOM 751 O O . SER A 1 104 ? 0.854 -2.030 -0.796 1.00 97.00 104 SER A O 1
ATOM 753 N N . VAL A 1 105 ? 2.833 -1.189 -1.456 1.00 96.56 105 VAL A N 1
ATOM 754 C CA . VAL A 1 105 ? 3.446 -1.188 -0.122 1.00 96.56 105 VAL A CA 1
ATOM 755 C C . VAL A 1 105 ? 2.773 -0.153 0.775 1.00 96.56 105 VAL A C 1
ATOM 757 O O . VAL A 1 105 ? 2.479 -0.456 1.930 1.00 96.56 105 VAL A O 1
ATOM 760 N N . GLU A 1 106 ? 2.482 1.036 0.252 1.00 95.12 106 GLU A N 1
ATOM 761 C CA . GLU A 1 106 ? 1.722 2.063 0.974 1.00 95.12 106 GLU A CA 1
ATOM 762 C C . GLU A 1 106 ? 0.334 1.545 1.370 1.00 95.12 106 GLU A C 1
ATOM 764 O O . GLU A 1 106 ? -0.023 1.575 2.548 1.00 95.12 106 GLU A O 1
ATOM 769 N N . GLY A 1 107 ? -0.397 0.941 0.428 1.00 95.44 107 GLY A N 1
ATOM 770 C CA . GLY A 1 107 ? -1.702 0.339 0.709 1.00 95.44 107 GLY A CA 1
ATOM 771 C C . GLY A 1 107 ? -1.646 -0.772 1.767 1.00 95.44 107 GLY A C 1
ATOM 772 O O . GLY A 1 107 ? -2.546 -0.882 2.600 1.00 95.44 107 GLY A O 1
ATOM 773 N N . GLN A 1 108 ? -0.578 -1.576 1.796 1.00 96.94 108 GLN A N 1
ATOM 774 C CA . GLN A 1 108 ? -0.374 -2.582 2.846 1.00 96.94 108 GLN A CA 1
ATOM 775 C C . GLN A 1 108 ? -0.123 -1.951 4.221 1.00 96.94 108 GLN A C 1
ATOM 777 O O . GLN A 1 108 ? -0.643 -2.447 5.223 1.00 96.94 108 GLN A O 1
ATOM 782 N N . GLN A 1 109 ? 0.649 -0.863 4.289 1.00 96.62 109 GLN A N 1
ATOM 783 C CA . GLN A 1 109 ? 0.897 -0.145 5.542 1.00 96.62 109 GLN A CA 1
ATOM 784 C C . GLN A 1 109 ? -0.390 0.482 6.087 1.00 96.62 109 GLN A C 1
ATOM 786 O O . GLN A 1 109 ? -0.699 0.322 7.271 1.00 96.62 109 GLN A O 1
ATOM 791 N N . GLU A 1 110 ? -1.172 1.130 5.224 1.00 96.50 110 GLU A N 1
ATOM 792 C CA . GLU A 1 110 ? -2.474 1.695 5.583 1.00 96.50 110 GLU A CA 1
ATOM 793 C C . GLU A 1 110 ? -3.444 0.616 6.073 1.00 96.50 110 GLU A C 1
ATOM 795 O O . GLU A 1 110 ? -4.057 0.761 7.134 1.00 96.50 110 GLU A O 1
ATOM 800 N N . ALA A 1 111 ? -3.540 -0.507 5.355 1.00 96.94 111 ALA A N 1
ATOM 801 C CA . ALA A 1 111 ? -4.369 -1.635 5.762 1.00 96.94 111 ALA A CA 1
ATOM 802 C C . ALA A 1 111 ? -3.944 -2.196 7.131 1.00 96.94 111 ALA A C 1
ATOM 804 O O . ALA A 1 111 ? -4.798 -2.458 7.980 1.00 96.94 111 ALA A O 1
ATOM 805 N N . GLY A 1 112 ? -2.637 -2.322 7.385 1.00 97.06 112 GLY A N 1
ATOM 806 C CA . GLY A 1 112 ? -2.108 -2.755 8.681 1.00 97.06 112 GLY A CA 1
ATOM 807 C C . GLY A 1 112 ? -2.439 -1.786 9.823 1.00 97.06 112 GLY A C 1
ATOM 808 O O . GLY A 1 112 ? -2.811 -2.214 10.924 1.00 97.06 112 GLY A O 1
ATOM 809 N N . ALA A 1 113 ? -2.373 -0.477 9.566 1.00 97.06 113 ALA A N 1
ATOM 810 C CA . ALA A 1 113 ? -2.765 0.547 10.532 1.00 97.06 113 ALA A CA 1
ATOM 811 C C . ALA A 1 113 ? -4.270 0.478 10.851 1.00 97.06 113 ALA A C 1
ATOM 813 O O . ALA A 1 113 ? -4.660 0.486 12.022 1.00 97.06 113 ALA A O 1
ATOM 814 N N . LEU A 1 114 ? -5.116 0.332 9.826 1.00 97.62 114 LEU A N 1
ATOM 815 C CA . LEU A 1 114 ? -6.565 0.184 9.985 1.00 97.62 114 LEU A CA 1
ATOM 816 C C . LEU A 1 114 ? -6.935 -1.096 10.738 1.00 97.62 114 LEU A C 1
ATOM 818 O O . LEU A 1 114 ? -7.786 -1.062 11.627 1.00 97.62 114 LEU A O 1
ATOM 822 N N . GLN A 1 115 ? -6.273 -2.213 10.433 1.00 98.06 115 GLN A N 1
ATOM 823 C CA . GLN A 1 115 ? -6.477 -3.475 11.140 1.00 98.06 115 GLN A CA 1
ATOM 824 C C . GLN A 1 115 ? -6.138 -3.344 12.631 1.00 98.06 115 GLN A C 1
ATOM 826 O O . GLN A 1 115 ? -6.902 -3.806 13.481 1.00 98.06 115 GLN A O 1
ATOM 831 N N . SER A 1 116 ? -5.030 -2.675 12.957 1.00 98.38 116 SER A N 1
ATOM 832 C CA . SER A 1 116 ? -4.624 -2.430 14.346 1.00 98.38 116 SER A CA 1
ATOM 833 C C . SER A 1 116 ? -5.647 -1.554 15.081 1.00 98.38 116 SER A C 1
ATOM 835 O O . SER A 1 116 ? -6.100 -1.902 16.171 1.00 98.38 116 SER A O 1
ATOM 837 N N . ALA A 1 117 ? -6.106 -0.472 14.445 1.00 97.44 117 ALA A N 1
ATOM 838 C CA . ALA A 1 117 ? -7.140 0.397 15.005 1.00 97.44 117 ALA A CA 1
ATOM 839 C C . ALA A 1 117 ? -8.476 -0.340 15.228 1.00 97.44 117 ALA A C 1
ATOM 841 O O . ALA A 1 117 ? -9.144 -0.136 16.247 1.00 97.44 117 ALA A O 1
ATOM 842 N N . ALA A 1 118 ? -8.863 -1.226 14.307 1.00 97.94 118 ALA A N 1
ATOM 843 C CA . ALA A 1 118 ? -10.065 -2.047 14.435 1.00 97.94 118 ALA A CA 1
ATOM 844 C C . ALA A 1 118 ? -9.961 -3.059 15.591 1.00 97.94 118 ALA A C 1
ATOM 846 O O . ALA A 1 118 ? -10.936 -3.264 16.327 1.00 97.94 118 ALA A O 1
ATOM 847 N N . ALA A 1 119 ? -8.786 -3.664 15.793 1.00 98.25 119 ALA A N 1
ATOM 848 C CA . ALA A 1 119 ? -8.527 -4.554 16.922 1.00 98.25 119 ALA A CA 1
ATOM 849 C C . ALA A 1 119 ? -8.637 -3.807 18.264 1.00 98.25 119 ALA A C 1
ATOM 851 O O . ALA A 1 119 ? -9.335 -4.266 19.174 1.00 98.25 119 ALA A O 1
ATOM 852 N N . ASP A 1 120 ? -8.050 -2.613 18.360 1.00 98.19 120 ASP A N 1
ATOM 853 C CA . ASP A 1 120 ? -8.139 -1.764 19.551 1.00 98.19 120 ASP A CA 1
ATOM 854 C C . ASP A 1 120 ? -9.578 -1.339 19.859 1.00 98.19 120 ASP A C 1
ATOM 856 O O . ASP A 1 120 ? -10.022 -1.380 21.012 1.00 98.19 120 ASP A O 1
ATOM 860 N N . ALA A 1 121 ? -10.337 -0.946 18.834 1.00 97.81 121 ALA A N 1
ATOM 861 C CA . ALA A 1 121 ? -11.748 -0.607 18.981 1.00 97.81 121 ALA A CA 1
ATOM 862 C C . ALA A 1 121 ? -12.560 -1.811 19.487 1.00 97.81 121 ALA A C 1
ATOM 864 O O . ALA A 1 121 ? -13.357 -1.676 20.419 1.00 97.81 121 ALA A O 1
ATOM 865 N N . SER A 1 122 ? -12.302 -3.000 18.938 1.00 97.56 122 SER A N 1
ATOM 866 C CA . SER A 1 122 ? -12.949 -4.245 19.361 1.00 97.56 122 SER A CA 1
ATOM 867 C C . SER A 1 122 ? -12.652 -4.571 20.827 1.00 97.56 122 SER A C 1
ATOM 869 O O . SER A 1 122 ? -13.567 -4.902 21.584 1.00 97.56 122 SER A O 1
ATOM 871 N N . LEU A 1 123 ? -11.403 -4.393 21.269 1.00 98.75 123 LEU A N 1
ATOM 872 C CA . LEU A 1 123 ? -11.009 -4.576 22.667 1.00 98.75 123 LEU A CA 1
ATOM 873 C C . LEU A 1 123 ? -11.745 -3.603 23.603 1.00 98.75 123 LEU A C 1
ATOM 875 O O . LEU A 1 123 ? -12.207 -3.993 24.678 1.00 98.75 123 LEU A O 1
ATOM 879 N N . ARG A 1 124 ? -11.897 -2.334 23.199 1.00 98.06 124 ARG A N 1
ATOM 880 C CA . ARG A 1 124 ? -12.650 -1.332 23.975 1.00 98.06 124 ARG A CA 1
ATOM 881 C C . ARG A 1 124 ? -14.122 -1.716 24.110 1.00 98.06 124 ARG A C 1
ATOM 883 O O . ARG A 1 124 ? -14.669 -1.603 25.205 1.00 98.06 124 ARG A O 1
ATOM 890 N N . VAL A 1 125 ? -14.741 -2.216 23.039 1.00 98.56 125 VAL A N 1
ATOM 891 C CA . VAL A 1 125 ? -16.131 -2.703 23.066 1.00 98.56 125 VAL A CA 1
ATOM 892 C C . VAL A 1 125 ? -16.277 -3.898 24.006 1.00 98.56 125 VAL A C 1
ATOM 894 O O . VAL A 1 125 ? -17.206 -3.924 24.811 1.00 98.56 125 VAL A O 1
ATOM 897 N N . GLN A 1 126 ? -15.357 -4.865 23.960 1.00 98.56 126 GLN A N 1
ATOM 898 C CA . GLN A 1 126 ? -15.380 -6.017 24.868 1.00 98.56 126 GLN A CA 1
ATOM 899 C C . GLN A 1 126 ? -15.255 -5.589 26.334 1.00 98.56 126 GLN A C 1
ATOM 901 O O . GLN A 1 126 ? -16.031 -6.038 27.176 1.00 98.56 126 GLN A O 1
ATOM 906 N N . ARG A 1 127 ? -14.339 -4.662 26.640 1.00 98.69 127 ARG A N 1
ATOM 907 C CA . ARG A 1 127 ? -14.191 -4.109 27.993 1.00 98.69 127 ARG A CA 1
ATOM 908 C C . ARG A 1 127 ? -15.453 -3.382 28.457 1.00 98.69 127 ARG A C 1
ATOM 910 O O . ARG A 1 127 ? -15.869 -3.564 29.596 1.00 98.69 127 ARG A O 1
ATOM 917 N N . ALA A 1 128 ? -16.070 -2.586 27.586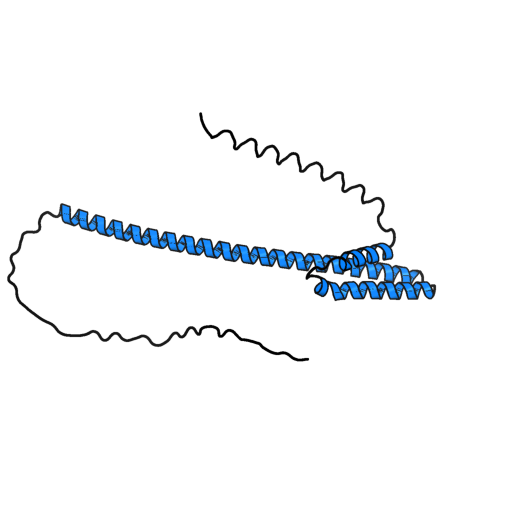 1.00 98.38 128 ALA A N 1
ATOM 918 C CA . ALA A 1 128 ? -17.315 -1.892 27.902 1.00 98.38 128 ALA A CA 1
ATOM 919 C C . ALA A 1 128 ? -18.457 -2.878 28.196 1.00 98.38 128 ALA A C 1
ATOM 921 O O . ALA A 1 128 ? -19.188 -2.684 29.163 1.00 98.38 128 ALA A O 1
ATOM 922 N N . ARG A 1 129 ? -18.576 -3.966 27.422 1.00 98.56 129 ARG A N 1
ATOM 923 C CA . ARG A 1 129 ? -19.547 -5.040 27.693 1.00 98.56 129 ARG A CA 1
ATOM 924 C C . ARG A 1 129 ? -19.311 -5.686 29.056 1.00 98.56 129 ARG A C 1
ATOM 926 O O . ARG A 1 129 ? -20.242 -5.751 29.845 1.00 98.56 129 ARG A O 1
ATOM 933 N N . ALA A 1 130 ? -18.066 -6.038 29.376 1.00 98.69 130 ALA A N 1
ATOM 934 C CA . ALA A 1 130 ? -17.731 -6.609 30.680 1.00 98.69 130 ALA A CA 1
ATOM 935 C C . ALA A 1 130 ? -18.109 -5.678 31.853 1.00 98.69 130 ALA A C 1
ATOM 937 O O . ALA A 1 130 ? -18.633 -6.140 32.863 1.00 98.69 130 ALA A O 1
ATOM 938 N N . MET A 1 131 ? -17.904 -4.361 31.711 1.00 98.62 131 MET A N 1
ATOM 939 C CA . MET A 1 131 ? -18.329 -3.377 32.719 1.00 98.62 131 MET A CA 1
ATOM 940 C C . MET A 1 131 ? -19.857 -3.299 32.863 1.00 98.62 131 MET A C 1
ATOM 942 O O . MET A 1 131 ? -20.363 -3.141 33.975 1.00 98.62 131 MET A O 1
ATOM 946 N N . LEU A 1 132 ? -20.602 -3.409 31.758 1.00 98.56 132 LEU A N 1
ATOM 947 C CA . LEU A 1 132 ? -22.067 -3.437 31.786 1.00 98.56 132 LEU A CA 1
ATOM 948 C C . LEU A 1 132 ? -22.597 -4.713 32.448 1.00 98.56 132 LEU A C 1
ATOM 950 O O . LEU A 1 132 ? -23.520 -4.628 33.259 1.00 98.56 132 LEU A O 1
ATOM 954 N N . ASP A 1 133 ? -21.987 -5.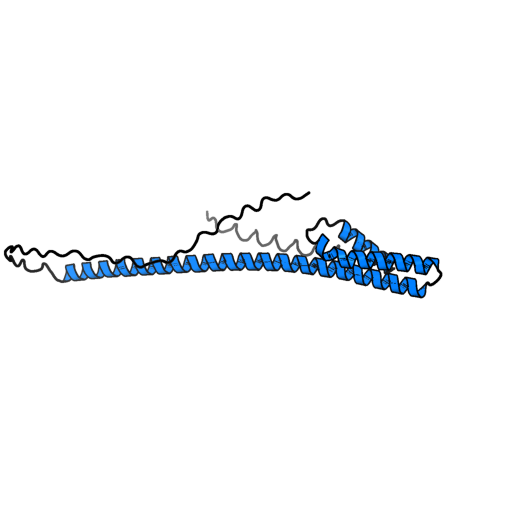863 32.165 1.00 98.56 133 ASP A N 1
ATOM 955 C CA . ASP A 1 133 ? -22.344 -7.142 32.785 1.00 98.56 133 ASP A CA 1
ATOM 956 C C . ASP A 1 133 ? -22.084 -7.114 34.299 1.00 98.56 133 ASP A C 1
ATOM 958 O O . ASP A 1 133 ? -22.920 -7.546 35.097 1.00 98.56 133 ASP A O 1
ATOM 962 N N . GLU A 1 134 ? -20.964 -6.521 34.724 1.00 98.69 134 GLU A N 1
ATOM 963 C CA . GLU A 1 134 ? -20.673 -6.317 36.142 1.00 98.69 134 GLU A CA 1
ATOM 964 C C . GLU A 1 134 ? -21.701 -5.389 36.810 1.00 98.69 134 GLU A C 1
ATOM 966 O O . GLU A 1 134 ? -22.189 -5.686 37.906 1.00 98.69 134 GLU A O 1
ATOM 971 N N . LEU A 1 135 ? -22.069 -4.280 36.159 1.00 98.69 135 LEU A N 1
ATOM 972 C CA . LEU A 1 135 ? -23.080 -3.354 36.670 1.00 98.69 135 LEU A CA 1
ATOM 973 C C . LEU A 1 135 ? -24.450 -4.033 36.799 1.00 98.69 135 LEU A C 1
ATOM 975 O O . LEU A 1 135 ? -25.132 -3.850 37.811 1.00 98.69 135 LEU A O 1
ATOM 979 N N . ALA A 1 136 ? -24.838 -4.844 35.814 1.00 98.44 136 ALA A N 1
ATOM 980 C CA . ALA A 1 136 ? -26.066 -5.628 35.853 1.00 98.44 136 ALA A CA 1
ATOM 981 C C . ALA A 1 136 ? -26.057 -6.625 37.024 1.00 98.44 136 ALA A C 1
ATOM 983 O O . ALA A 1 136 ? -27.030 -6.690 37.777 1.00 98.44 136 ALA A O 1
ATOM 984 N N . ALA A 1 137 ? -24.941 -7.327 37.249 1.00 98.69 137 ALA A N 1
ATOM 985 C CA . ALA A 1 137 ? -24.786 -8.239 38.381 1.00 98.69 137 ALA A CA 1
ATOM 986 C C . ALA A 1 137 ? -24.858 -7.512 39.737 1.00 98.69 137 ALA A C 1
ATOM 988 O O . ALA A 1 137 ? -25.527 -7.984 40.658 1.00 98.69 137 ALA A O 1
ATOM 989 N N . ARG A 1 138 ? -24.215 -6.342 39.870 1.00 98.62 138 ARG A N 1
ATOM 990 C CA . ARG A 1 138 ? -24.295 -5.506 41.082 1.00 98.62 138 ARG A CA 1
ATOM 991 C C . ARG A 1 138 ? -25.729 -5.041 41.346 1.00 98.62 138 ARG A C 1
ATOM 993 O O . ARG A 1 138 ? -26.201 -5.148 42.475 1.00 98.62 138 ARG A O 1
ATOM 1000 N N . LYS A 1 139 ? -26.437 -4.589 40.305 1.00 98.62 139 LYS A N 1
ATOM 1001 C CA . LYS A 1 139 ? -27.847 -4.186 40.399 1.00 98.62 139 LYS A CA 1
ATOM 1002 C C . LYS A 1 139 ? -28.739 -5.348 40.838 1.00 98.62 139 LYS A C 1
ATOM 1004 O O . LYS A 1 139 ? -29.565 -5.158 41.723 1.00 98.62 139 LYS A O 1
ATOM 1009 N N . ALA A 1 140 ? -28.555 -6.536 40.261 1.00 98.56 140 ALA A N 1
ATOM 1010 C CA . ALA A 1 140 ? -29.338 -7.719 40.614 1.00 98.56 140 ALA A CA 1
ATOM 1011 C C . ALA A 1 140 ? -29.155 -8.118 42.089 1.00 98.56 140 ALA A C 1
ATOM 1013 O O . ALA A 1 140 ? -30.139 -8.411 42.765 1.00 98.56 140 ALA A O 1
ATOM 1014 N N . ARG A 1 141 ? -27.922 -8.063 42.619 1.00 98.56 141 ARG A N 1
ATOM 1015 C CA . ARG A 1 141 ? -27.661 -8.306 44.052 1.00 98.56 141 ARG A CA 1
ATOM 1016 C C . ARG A 1 141 ? -28.354 -7.277 44.942 1.00 98.56 141 ARG A C 1
ATOM 1018 O O . ARG A 1 141 ? -29.084 -7.668 45.843 1.00 98.56 141 ARG A O 1
ATOM 1025 N N . ALA A 1 142 ? -28.201 -5.988 44.634 1.00 98.50 142 ALA A N 1
ATOM 1026 C CA . ALA A 1 142 ? -28.837 -4.914 45.398 1.00 98.50 142 ALA A CA 1
ATOM 1027 C C . ALA A 1 142 ? -30.374 -5.032 45.406 1.00 98.50 142 ALA A C 1
ATOM 1029 O O . ALA A 1 142 ? -31.013 -4.827 46.432 1.00 98.50 142 ALA A O 1
ATOM 1030 N N . GLN A 1 143 ? -30.984 -5.409 44.277 1.00 98.44 143 GLN A N 1
ATOM 1031 C CA . GLN A 1 143 ? -32.424 -5.684 44.209 1.00 98.44 143 GLN A CA 1
ATOM 1032 C C . GLN A 1 143 ? -32.823 -6.911 45.038 1.00 98.44 143 GLN A C 1
ATOM 1034 O O . GLN A 1 143 ? -33.861 -6.890 45.694 1.00 98.44 143 GLN A O 1
ATOM 1039 N N . GLY A 1 144 ? -32.001 -7.964 45.041 1.00 97.94 144 GLY A N 1
ATOM 1040 C CA . GLY A 1 144 ? -32.204 -9.133 45.896 1.00 97.94 144 GLY A CA 1
ATOM 1041 C C . GLY A 1 144 ? -32.186 -8.785 47.387 1.00 97.94 144 GLY A C 1
ATOM 1042 O O . GLY A 1 144 ? -33.069 -9.220 48.119 1.00 97.94 144 GLY A O 1
ATOM 1043 N N . GLU A 1 145 ? -31.233 -7.958 47.820 1.00 98.00 145 GLU A N 1
ATOM 1044 C CA . GLU A 1 145 ? -31.129 -7.472 49.203 1.00 98.00 145 GLU A CA 1
ATOM 1045 C C . GLU A 1 145 ? -32.338 -6.613 49.600 1.00 98.00 145 GLU A C 1
ATOM 1047 O O . GLU A 1 145 ? -32.930 -6.836 50.654 1.00 98.00 145 GLU A O 1
ATOM 1052 N N . LEU A 1 146 ? -32.764 -5.683 48.735 1.00 98.25 146 LEU A N 1
ATOM 1053 C CA . LEU A 1 146 ? -33.967 -4.877 48.972 1.00 98.25 146 LEU A CA 1
ATOM 1054 C C . LEU A 1 146 ? -35.213 -5.750 49.134 1.00 98.25 146 LEU A C 1
ATOM 1056 O O . LEU A 1 146 ? -35.956 -5.576 50.095 1.00 98.25 146 LEU A O 1
ATOM 1060 N N . ASN A 1 147 ? -35.412 -6.724 48.244 1.00 97.75 147 ASN A N 1
ATOM 1061 C CA . ASN A 1 147 ? -36.553 -7.633 48.323 1.00 97.75 147 ASN A CA 1
ATOM 1062 C C . ASN A 1 147 ? -36.544 -8.461 49.620 1.00 97.75 147 ASN A C 1
ATOM 1064 O O . ASN A 1 147 ? -37.604 -8.685 50.199 1.00 97.75 147 ASN A O 1
ATOM 1068 N N . GLN A 1 148 ? -35.370 -8.894 50.095 1.00 96.38 148 GLN A N 1
ATOM 1069 C CA . GLN A 1 148 ? -35.241 -9.596 51.378 1.00 96.38 148 GLN A CA 1
ATOM 1070 C C . GLN A 1 148 ? -35.621 -8.698 52.559 1.00 96.38 148 GLN A C 1
ATOM 1072 O O . GLN A 1 148 ? -36.353 -9.137 53.443 1.00 96.38 148 GLN A O 1
ATOM 1077 N N . LEU A 1 149 ? -35.166 -7.442 52.565 1.00 95.81 149 LEU A N 1
ATOM 1078 C CA . LEU A 1 149 ? -35.514 -6.477 53.611 1.00 95.81 149 LEU A CA 1
ATOM 1079 C C . LEU A 1 149 ? -37.013 -6.152 53.614 1.00 95.81 149 LEU A C 1
ATOM 1081 O O . LEU A 1 149 ? -37.616 -6.092 54.682 1.00 95.81 149 LEU A O 1
ATOM 1085 N N . THR A 1 150 ? -37.630 -5.998 52.439 1.00 96.25 150 THR A N 1
ATOM 1086 C CA . THR A 1 150 ? -39.083 -5.796 52.320 1.00 96.25 150 THR A CA 1
ATOM 1087 C C . THR A 1 150 ? -39.856 -6.992 52.874 1.00 96.25 150 THR A C 1
ATOM 1089 O O . THR A 1 150 ? -40.734 -6.811 53.709 1.00 96.25 150 THR A O 1
ATOM 1092 N N . GLN A 1 151 ? -39.474 -8.221 52.510 1.00 95.38 151 GLN A N 1
ATOM 1093 C CA . GLN A 1 151 ? -40.112 -9.430 53.046 1.00 95.38 151 GLN A CA 1
ATOM 1094 C C . GLN A 1 151 ? -39.946 -9.565 54.568 1.00 95.38 151 GLN A C 1
ATOM 1096 O O . GLN A 1 151 ? -40.876 -9.995 55.245 1.00 95.38 151 GLN A O 1
ATOM 1101 N N . GLN A 1 152 ? -38.788 -9.190 55.121 1.00 92.12 152 GLN A N 1
ATOM 1102 C CA . GLN A 1 152 ? -38.565 -9.182 56.573 1.00 92.12 152 GLN A CA 1
ATOM 1103 C C . GLN A 1 152 ? -39.426 -8.137 57.294 1.00 92.12 152 GLN A C 1
ATOM 1105 O O . GLN A 1 152 ? -39.898 -8.405 58.396 1.00 92.12 152 GLN A O 1
ATOM 1110 N N . ALA A 1 153 ? -39.641 -6.967 56.687 1.00 92.62 153 ALA A N 1
ATOM 1111 C CA . ALA A 1 153 ? -40.510 -5.930 57.241 1.00 92.62 153 ALA A CA 1
ATOM 1112 C C . ALA A 1 153 ? -41.991 -6.350 57.227 1.00 92.62 153 ALA A C 1
ATOM 1114 O O . ALA A 1 153 ? -42.692 -6.150 58.219 1.00 92.62 153 ALA A O 1
ATOM 1115 N N . ASP A 1 154 ? -42.445 -6.982 56.140 1.00 93.12 154 ASP A N 1
ATOM 1116 C CA . ASP A 1 154 ? -43.832 -7.435 55.984 1.00 93.12 154 ASP A CA 1
ATOM 1117 C C . ASP A 1 154 ? -44.170 -8.652 56.865 1.00 93.12 154 ASP A C 1
ATOM 1119 O O . ASP A 1 154 ? -45.319 -8.823 57.272 1.00 93.12 154 ASP A O 1
ATOM 1123 N N . ALA A 1 155 ? -43.186 -9.493 57.207 1.00 88.81 155 ALA A N 1
ATOM 1124 C CA . ALA A 1 155 ? -43.390 -10.686 58.035 1.00 88.81 155 ALA A CA 1
ATOM 1125 C C . ALA A 1 155 ? -43.737 -10.394 59.515 1.00 88.81 155 ALA A C 1
ATOM 1127 O O . ALA A 1 155 ? -44.069 -11.323 60.254 1.00 88.81 155 ALA A O 1
ATOM 1128 N N . GLY A 1 156 ? -43.698 -9.128 59.953 1.00 76.69 156 GLY A N 1
ATOM 1129 C CA . GLY A 1 156 ? -43.941 -8.722 61.341 1.00 76.69 156 GLY A CA 1
ATOM 1130 C C . GLY A 1 156 ? -42.826 -9.157 62.311 1.00 76.69 156 GLY A C 1
ATOM 1131 O O . GLY A 1 156 ? -41.973 -9.976 61.965 1.00 76.69 156 GLY A O 1
ATOM 1132 N N . PRO A 1 157 ? -42.776 -8.606 63.541 1.00 72.44 157 PRO A N 1
ATOM 1133 C CA . PRO A 1 157 ? -41.778 -9.008 64.526 1.00 72.44 157 PRO A CA 1
ATOM 1134 C C . PRO A 1 157 ? -41.934 -10.499 64.826 1.00 72.44 157 PRO A C 1
ATOM 1136 O O . PRO A 1 157 ? -42.967 -10.936 65.338 1.00 72.44 157 PRO A O 1
ATOM 1139 N N . ALA A 1 158 ? -40.903 -11.280 64.497 1.00 64.12 158 ALA A N 1
ATOM 1140 C CA . ALA A 1 158 ? -40.877 -12.697 64.819 1.00 64.12 158 ALA A CA 1
ATOM 1141 C C . ALA A 1 158 ? -41.115 -12.878 66.333 1.00 64.12 158 ALA A C 1
ATOM 1143 O O . ALA A 1 158 ? -40.498 -12.162 67.132 1.00 64.12 158 ALA A O 1
ATOM 1144 N N . PRO A 1 159 ? -41.999 -13.803 66.753 1.00 57.81 159 PRO A N 1
ATOM 1145 C CA . PRO A 1 159 ? -42.233 -14.060 68.165 1.00 57.81 159 PRO A CA 1
ATOM 1146 C C . PRO A 1 159 ? -40.913 -14.456 68.827 1.00 57.81 159 PRO A C 1
ATOM 1148 O O . PRO A 1 159 ? -40.215 -15.364 68.378 1.00 57.81 159 PRO A O 1
ATOM 1151 N N . VAL A 1 160 ? -40.562 -13.735 69.891 1.00 58.62 160 VAL A N 1
ATOM 1152 C CA . VAL A 1 160 ? -39.339 -13.936 70.670 1.00 58.62 160 VAL A CA 1
ATOM 1153 C C . VAL A 1 160 ? -39.439 -15.284 71.388 1.00 58.62 160 VAL A C 1
ATOM 1155 O O . VAL A 1 160 ? -39.927 -15.378 72.510 1.00 58.62 160 VAL A O 1
ATOM 1158 N N . THR A 1 161 ? -39.017 -16.365 70.739 1.00 57.25 161 THR A N 1
ATOM 1159 C CA . THR A 1 161 ? -38.848 -17.661 71.399 1.00 57.25 161 THR A CA 1
ATOM 1160 C C . THR A 1 161 ? -37.522 -17.655 72.147 1.00 57.25 161 THR A C 1
ATOM 1162 O O . THR A 1 161 ? -36.466 -17.971 71.595 1.00 57.25 161 THR A O 1
ATOM 1165 N N . THR A 1 162 ? -37.581 -17.270 73.421 1.00 53.34 162 THR A N 1
ATOM 1166 C CA . THR A 1 162 ? -36.531 -17.484 74.420 1.00 53.34 162 THR A CA 1
ATOM 1167 C C . THR A 1 162 ? -36.204 -18.974 74.495 1.00 53.34 162 THR A C 1
ATOM 1169 O O . THR A 1 162 ? -36.896 -19.745 75.151 1.00 53.34 162 THR A O 1
ATOM 1172 N N . THR A 1 163 ? -35.146 -19.402 73.804 1.00 57.16 163 THR A N 1
ATOM 1173 C CA . THR A 1 163 ? -34.651 -20.782 73.899 1.00 57.16 163 THR A CA 1
ATOM 1174 C C . THR A 1 163 ? -33.285 -20.777 74.592 1.00 57.16 163 THR A C 1
ATOM 1176 O O . THR A 1 163 ? -32.448 -19.940 74.243 1.00 57.16 163 THR A O 1
ATOM 1179 N N . PRO A 1 164 ? -33.040 -21.644 75.596 1.00 51.78 164 PRO A N 1
ATOM 1180 C CA . PRO A 1 164 ? -31.870 -21.543 76.463 1.00 51.78 164 PRO A CA 1
ATOM 1181 C C . PRO A 1 164 ? -30.577 -21.935 75.746 1.00 51.78 164 PRO A C 1
ATOM 1183 O O . PRO A 1 164 ? -30.541 -22.856 74.928 1.00 51.78 164 PRO A O 1
ATOM 1186 N N . ALA A 1 165 ? -29.494 -21.259 76.123 1.00 58.00 165 ALA A N 1
ATOM 1187 C CA . ALA A 1 165 ? -28.142 -21.532 75.667 1.00 58.00 165 ALA A CA 1
ATOM 1188 C C . ALA A 1 165 ? -27.724 -22.981 75.973 1.00 58.00 165 ALA A C 1
ATOM 1190 O O . ALA A 1 165 ? -27.624 -23.379 77.132 1.00 58.00 165 ALA A O 1
ATOM 1191 N N . THR A 1 166 ? -27.404 -23.751 74.932 1.00 55.62 166 THR A N 1
ATOM 1192 C CA . THR A 1 166 ? -26.574 -24.953 75.061 1.00 55.62 166 THR A CA 1
ATOM 1193 C C . THR A 1 166 ? -25.374 -24.852 74.129 1.00 55.62 166 THR A C 1
ATOM 1195 O O . THR A 1 166 ? -25.470 -24.799 72.905 1.00 55.62 166 THR A O 1
ATOM 1198 N N . THR A 1 167 ? -24.209 -24.792 74.761 1.00 56.16 167 THR A N 1
ATOM 1199 C CA . THR A 1 167 ? -22.872 -24.855 74.185 1.00 56.16 167 THR A CA 1
ATOM 1200 C C . THR A 1 167 ? -22.633 -26.225 73.556 1.00 56.16 167 THR A C 1
ATOM 1202 O O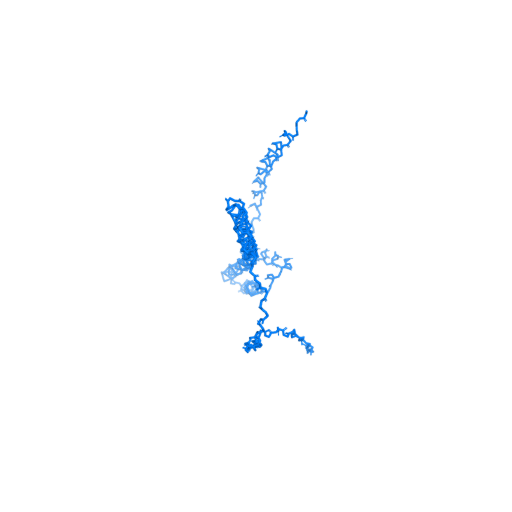 . THR A 1 167 ? -22.492 -27.225 74.257 1.00 56.16 167 THR A O 1
ATOM 1205 N N . LYS A 1 168 ? -22.499 -26.288 72.227 1.00 55.50 168 LYS A N 1
ATOM 1206 C CA . LYS A 1 168 ? -21.859 -27.431 71.562 1.00 55.50 168 LYS A CA 1
ATOM 1207 C C . LYS A 1 168 ? -20.877 -26.972 70.489 1.00 55.50 168 LYS A C 1
ATOM 1209 O O . LYS A 1 168 ? -21.241 -26.507 69.417 1.00 55.50 168 LYS A O 1
ATOM 1214 N N . LYS A 1 169 ? -19.602 -27.145 70.835 1.00 63.12 169 LYS A N 1
ATOM 1215 C CA . LYS A 1 169 ? -18.424 -27.148 69.965 1.00 63.12 169 LYS A CA 1
ATOM 1216 C C . LYS A 1 169 ? -18.545 -28.284 68.938 1.00 63.12 169 LYS A C 1
ATOM 1218 O O . LYS A 1 169 ? -18.855 -29.405 69.342 1.00 63.12 169 LYS A O 1
ATOM 1223 N N . PRO A 1 170 ? -18.160 -28.052 67.674 1.00 54.69 170 PRO A N 1
ATOM 1224 C CA . PRO A 1 170 ? -17.393 -29.078 66.986 1.00 54.69 170 PRO A CA 1
ATOM 1225 C C . PRO A 1 170 ? -16.124 -28.510 66.352 1.00 54.69 170 PRO A C 1
ATOM 1227 O O . PRO A 1 170 ? -16.095 -27.459 65.718 1.00 54.69 170 PRO A O 1
ATOM 1230 N N . ALA A 1 171 ? -15.048 -29.255 66.565 1.00 64.25 171 ALA A N 1
ATOM 1231 C CA . ALA A 1 171 ? -13.808 -29.141 65.831 1.00 64.25 171 ALA A CA 1
ATOM 1232 C C . ALA A 1 171 ? -13.976 -29.785 64.451 1.00 64.25 171 ALA A C 1
ATOM 1234 O O . ALA A 1 171 ? -14.504 -30.890 64.368 1.00 64.25 171 ALA A O 1
ATOM 1235 N N . SER A 1 172 ? -13.471 -29.147 63.398 1.00 57.66 172 SER A N 1
ATOM 1236 C CA . SER A 1 172 ? -12.573 -29.762 62.404 1.00 57.66 172 SER A CA 1
ATOM 1237 C C . SER A 1 172 ? -12.236 -28.752 61.303 1.00 57.66 172 SER A C 1
ATOM 1239 O O . SER A 1 172 ? -13.085 -28.026 60.799 1.00 57.66 172 SER A O 1
ATOM 1241 N N . LYS A 1 173 ? -10.941 -28.670 60.990 1.00 60.81 173 LYS A N 1
ATOM 1242 C CA . LYS A 1 173 ? -10.350 -27.807 59.962 1.00 60.81 173 LYS A CA 1
ATOM 1243 C C . LYS A 1 173 ? -10.612 -28.411 58.574 1.00 60.81 173 LYS A C 1
ATOM 1245 O O . LYS A 1 173 ? -10.306 -29.592 58.409 1.00 60.81 173 LYS A O 1
ATOM 1250 N N . PRO A 1 174 ? -11.048 -27.644 57.561 1.00 61.53 174 PRO A N 1
ATOM 1251 C CA . PRO A 1 174 ? -10.914 -28.073 56.181 1.00 61.53 174 PRO A CA 1
ATOM 1252 C C . PRO A 1 174 ? -9.494 -27.759 55.694 1.00 61.53 174 PRO A C 1
ATOM 1254 O O . PRO A 1 174 ? -9.047 -26.612 55.688 1.00 61.53 174 PRO A O 1
ATOM 1257 N N . VAL A 1 175 ? -8.774 -28.812 55.315 1.00 63.50 175 VAL A N 1
ATOM 1258 C CA . VAL A 1 175 ? -7.529 -28.740 54.547 1.00 63.50 175 VAL A CA 1
ATOM 1259 C C . VAL A 1 175 ? -7.880 -28.202 53.161 1.00 63.50 175 VAL A C 1
ATOM 1261 O O . VAL A 1 175 ? -8.577 -28.864 52.396 1.00 63.50 175 VAL A O 1
ATOM 1264 N N . ILE A 1 176 ? -7.421 -26.992 52.844 1.00 65.50 176 ILE A N 1
ATOM 1265 C CA . ILE A 1 176 ? -7.510 -26.440 51.490 1.00 65.50 176 ILE A CA 1
ATOM 1266 C C . ILE A 1 176 ? -6.423 -27.124 50.660 1.00 65.50 176 ILE A C 1
ATOM 1268 O O . ILE A 1 176 ? -5.234 -26.850 50.824 1.00 65.50 176 ILE A O 1
ATOM 1272 N N . ALA A 1 177 ? -6.841 -28.043 49.791 1.00 64.56 177 ALA A N 1
ATOM 1273 C CA . ALA A 1 177 ? -6.000 -28.590 48.741 1.00 64.56 177 ALA A CA 1
ATOM 1274 C C . ALA A 1 177 ? -5.700 -27.484 47.719 1.00 64.56 177 ALA A C 1
ATOM 1276 O O . ALA A 1 177 ? -6.597 -26.948 47.069 1.00 64.56 177 ALA A O 1
ATOM 1277 N N . VAL A 1 178 ? -4.422 -27.136 47.613 1.00 67.25 178 VAL A N 1
ATOM 1278 C CA . VAL A 1 178 ? -3.871 -26.264 46.576 1.00 67.25 178 VAL A CA 1
ATOM 1279 C C . VAL A 1 178 ? -3.938 -27.012 45.235 1.00 67.25 178 VAL A C 1
ATOM 1281 O O . VAL A 1 178 ? -3.363 -28.098 45.142 1.00 67.25 178 VAL A O 1
ATOM 1284 N N . PRO A 1 179 ? -4.606 -26.490 44.189 1.00 71.31 179 PRO A N 1
ATOM 1285 C CA . PRO A 1 179 ? -4.495 -27.064 42.853 1.00 71.31 179 PRO A CA 1
ATOM 1286 C C . PRO A 1 179 ? -3.069 -26.857 42.304 1.00 71.31 179 PRO A C 1
ATOM 1288 O O . PRO A 1 179 ? -2.517 -25.759 42.435 1.00 71.31 179 PRO A O 1
ATOM 1291 N N . PRO A 1 180 ? -2.446 -27.876 41.685 1.00 61.72 180 PRO A N 1
ATOM 1292 C CA . PRO A 1 180 ? -1.125 -27.736 41.100 1.00 61.72 180 PRO A CA 1
ATOM 1293 C C . PRO A 1 180 ? -1.205 -26.997 39.759 1.00 61.72 180 PRO A C 1
ATOM 1295 O O . PRO A 1 180 ? -1.919 -27.403 38.849 1.00 61.72 180 PRO A O 1
ATOM 1298 N N . GLY A 1 181 ? -0.408 -25.935 39.645 1.00 55.72 181 GLY A N 1
ATOM 1299 C CA . GLY A 1 181 ? 0.317 -25.579 38.426 1.00 55.72 181 GLY A CA 1
ATOM 1300 C C . GLY A 1 181 ? -0.491 -25.240 37.170 1.00 55.72 181 GLY A C 1
ATOM 1301 O O . GLY A 1 181 ? -0.691 -26.087 36.309 1.00 55.72 181 GLY A O 1
ATOM 1302 N N . GLN A 1 182 ? -0.721 -23.945 36.946 1.00 52.12 182 GLN A N 1
ATOM 1303 C CA . GLN A 1 182 ? -0.484 -23.370 35.620 1.00 52.12 182 GLN A CA 1
ATOM 1304 C C . GLN A 1 182 ? 0.504 -22.213 35.745 1.00 52.12 182 GLN A C 1
ATOM 1306 O O . GLN A 1 182 ? 0.173 -21.075 36.060 1.00 52.12 182 GLN A O 1
ATOM 1311 N N . SER A 1 183 ? 1.763 -22.579 35.522 1.00 53.84 183 SER A N 1
ATOM 1312 C CA . SER A 1 183 ? 2.852 -21.680 35.179 1.00 53.84 183 SER A CA 1
ATOM 1313 C C . SER A 1 183 ? 2.555 -21.071 33.809 1.00 53.84 183 SER A C 1
ATOM 1315 O O . SER A 1 183 ? 2.776 -21.711 32.783 1.00 53.84 183 SER A O 1
ATOM 1317 N N . THR A 1 184 ? 2.048 -19.840 33.766 1.00 55.81 184 THR A N 1
ATOM 1318 C CA . THR A 1 184 ? 2.218 -19.000 32.577 1.00 55.81 184 THR A CA 1
ATOM 1319 C C . THR A 1 184 ? 3.535 -18.265 32.741 1.00 55.81 184 THR A C 1
ATOM 1321 O O . THR A 1 184 ? 3.624 -17.237 33.413 1.00 55.81 184 THR A O 1
ATOM 1324 N N . ALA A 1 185 ? 4.575 -18.872 32.176 1.00 57.59 185 ALA A N 1
ATOM 1325 C CA . ALA A 1 185 ? 5.904 -18.311 32.057 1.00 57.59 185 ALA A CA 1
ATOM 1326 C C . ALA A 1 185 ? 5.842 -16.867 31.534 1.00 57.59 185 ALA A C 1
ATOM 1328 O O . ALA A 1 185 ? 5.277 -16.589 30.476 1.00 57.59 185 ALA A O 1
ATOM 1329 N N . ALA A 1 186 ? 6.459 -15.958 32.284 1.00 64.31 186 ALA A N 1
ATOM 1330 C CA . ALA A 1 186 ? 6.782 -14.626 31.811 1.00 64.31 186 ALA A CA 1
ATOM 1331 C C . ALA A 1 186 ? 7.724 -14.724 30.593 1.00 64.31 186 ALA A C 1
ATOM 1333 O O . ALA A 1 186 ? 8.678 -15.512 30.624 1.00 64.31 186 ALA A O 1
ATOM 1334 N N . PRO A 1 187 ? 7.521 -13.926 29.532 1.00 66.25 187 PRO A N 1
ATOM 1335 C CA . PRO A 1 187 ? 8.494 -13.839 28.457 1.00 66.25 187 PRO A CA 1
ATOM 1336 C C . PRO A 1 187 ? 9.773 -13.174 28.985 1.00 66.25 187 PRO A C 1
ATOM 1338 O O . PRO A 1 187 ? 9.771 -12.018 29.408 1.00 66.25 187 PRO A O 1
ATOM 1341 N N . LYS A 1 188 ? 10.884 -13.920 28.958 1.00 66.69 188 LYS A N 1
ATOM 1342 C CA . LYS A 1 188 ? 12.243 -13.373 29.083 1.00 66.69 188 LYS A CA 1
ATOM 1343 C C . LYS A 1 188 ? 12.436 -12.286 28.012 1.00 66.69 188 LYS A C 1
ATOM 1345 O O . LYS A 1 188 ? 12.272 -12.601 26.832 1.00 66.69 188 LYS A O 1
ATOM 1350 N N . PRO A 1 189 ? 12.860 -11.058 28.358 1.00 62.34 189 PRO A N 1
ATOM 1351 C CA . PRO A 1 189 ? 13.345 -10.116 27.364 1.00 62.34 189 PRO A CA 1
ATOM 1352 C C . PRO A 1 189 ? 14.703 -10.617 26.865 1.00 62.34 189 PRO A C 1
ATOM 1354 O O . PRO A 1 189 ? 15.709 -10.588 27.574 1.00 62.34 189 PRO A O 1
ATOM 1357 N N . GLY A 1 190 ? 14.710 -11.148 25.643 1.00 58.78 190 GLY A N 1
ATOM 1358 C CA . GLY A 1 190 ? 15.922 -11.525 24.932 1.00 58.78 190 GLY A CA 1
ATOM 1359 C C . GLY A 1 190 ? 16.738 -10.283 24.592 1.00 58.78 190 GLY A C 1
ATOM 1360 O O . GLY A 1 190 ? 16.503 -9.634 23.577 1.00 58.78 190 GLY A O 1
ATOM 1361 N N . ALA A 1 191 ? 17.720 -9.974 25.435 1.00 59.31 191 ALA A N 1
ATOM 1362 C CA . ALA A 1 191 ? 18.820 -9.085 25.105 1.00 59.31 191 ALA A CA 1
ATOM 1363 C C . ALA A 1 191 ? 19.684 -9.748 24.020 1.00 59.31 191 ALA A C 1
ATOM 1365 O O . ALA A 1 191 ? 20.528 -10.593 24.317 1.00 59.31 191 ALA A O 1
ATOM 1366 N N . LYS A 1 192 ? 19.480 -9.378 22.751 1.00 61.47 192 LYS A N 1
ATOM 1367 C CA . LYS A 1 192 ? 20.401 -9.740 21.667 1.00 61.47 192 LYS A CA 1
ATOM 1368 C C . LYS A 1 192 ? 21.426 -8.619 21.511 1.00 61.47 192 LYS A C 1
ATOM 1370 O O . LYS A 1 192 ? 21.210 -7.636 20.812 1.00 61.47 192 LYS A O 1
ATOM 1375 N N . LYS A 1 193 ? 22.535 -8.776 22.233 1.00 57.53 193 LYS A N 1
ATOM 1376 C CA . LYS A 1 193 ? 23.776 -8.015 22.069 1.00 57.53 193 LYS A CA 1
ATOM 1377 C C . LYS A 1 193 ? 24.681 -8.818 21.128 1.00 57.53 193 LYS A C 1
ATOM 1379 O O . LYS A 1 193 ? 24.963 -9.978 21.409 1.00 57.53 193 LYS A O 1
ATOM 1384 N N . GLY A 1 194 ? 25.111 -8.210 20.028 1.00 57.03 194 GLY A N 1
ATOM 1385 C CA . GLY A 1 194 ? 26.066 -8.781 19.071 1.00 57.03 194 GLY A CA 1
ATOM 1386 C C . GLY A 1 194 ? 25.850 -8.134 17.702 1.00 57.03 194 GLY A C 1
ATOM 1387 O O . GLY A 1 194 ? 24.856 -8.432 17.060 1.00 57.03 194 GLY A O 1
ATOM 1388 N N . GLY A 1 195 ? 26.658 -7.186 17.226 1.00 60.44 195 GLY A N 1
ATOM 1389 C CA . GLY A 1 195 ? 28.057 -6.925 17.562 1.00 60.44 195 GLY A CA 1
ATOM 1390 C C . GLY A 1 195 ? 28.959 -7.883 16.787 1.00 60.44 195 GLY A C 1
ATOM 1391 O O . GLY A 1 195 ? 29.530 -8.791 17.379 1.00 60.44 195 GLY A O 1
ATOM 1392 N N . GLY A 1 196 ? 29.038 -7.699 15.469 1.00 59.38 196 GLY A N 1
ATOM 1393 C CA . GLY A 1 196 ? 29.884 -8.465 14.560 1.00 59.38 196 GLY A CA 1
ATOM 1394 C C . GLY A 1 196 ? 30.251 -7.600 13.358 1.00 59.38 196 GLY A C 1
ATOM 1395 O O . GLY A 1 196 ? 29.402 -7.396 12.503 1.00 59.38 196 GLY A O 1
ATOM 1396 N N . LYS A 1 197 ? 31.473 -7.063 13.451 1.00 51.56 197 LYS A N 1
ATOM 1397 C CA . LYS A 1 197 ? 32.352 -6.367 12.492 1.00 51.56 197 LYS A CA 1
ATOM 1398 C C . LYS A 1 197 ? 31.880 -6.175 11.053 1.00 51.56 197 LYS A C 1
ATOM 1400 O O . LYS A 1 197 ? 31.570 -7.190 10.400 1.00 51.56 197 LYS A O 1
#

pLDDT: mean 81.54, std 20.02, range [42.12, 98.75]

Secondary structure (DSSP, 8-state):
--TTSSSSTTSSSSSTTSSTTSGGGSGGGTT--SSHHHHHHHHHHHHHH---GGGGTSHHHHHHHHHHHHHHHHHHHTT-HHHHHHHHHHHHHHHHHHHHHHHHHHHHHHHHHHHHHHHHHHHHHHHHHHHHHHHHHHHHHHHHHHHHHHHHHHT-SPP-----------------PPPP----PPPP---------

Sequence (197 aa):
MSPRSRSLARHLIAIALSTGLVLAAFSALADRPSSDRAVATQILAQLQSDSSPVASAVARPTNEARAALARADNAVASGDAVNARLLEGLAREWAELAVDVARSVEGQQEAGALQSAAADASLRVQRARAMLDELAARKARAQGELNQLTQQADAGPAPVTTTPATTKKPASKPVIAVPPGQSTAAPKPGAKKGGGK

Foldseek 3Di:
DDDPPPPPVVVVVVVVPPPPPPVVVPVVPPDDDPALLVLLVVLLVVLVVDPDPCNVQLVVLSVQLVVLQVVLVVCVVVVNNVSSRVSSNVSSVSSVVSVVSSVVVVVVVVVVVVVVVVVVVVVVVVVVVVVVVVVVVVVVVVVVVVVVVVVVVVVPDDPPPPDDDDDDDDDDDDDDDDDDDDDPDDDDPDPDDDDDD

Radius of gyration: 38.73 Å; chains: 1; bounding box: 76×64×112 Å